Protein 3EES (pdb70)

InterPro domains:
  IPR000086 NUDIX hydrolase domain [PS51462] (20-147)
  IPR003561 Mutator MutT [TIGR00586] (27-143)
  IPR015797 NUDIX hydrolase-like domain superfamily [SSF55811] (13-143)
  IPR020084 NUDIX hydrolase, conserved site [PS00893] (55-76)
  IPR020476 NUDIX hydrolase [PR00502] (50-64)
  IPR020476 NUDIX hydrolase [PR00502] (64-79)
  IPR029119 Adenine DNA glycosylase, C-terminal [PF14815] (25-141)
  IPR047127 Mutator MutT-like [PTHR47707] (22-146)

B-fac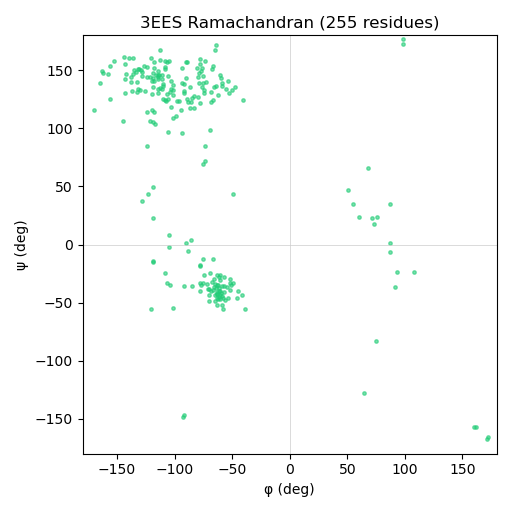tor: mean 40.23, std 4.64, range [25.96, 76.54]

Radius of gyration: 19.13 Å; Cα contacts (8 Å, |Δi|>4): 587; chains: 2; bounding box: 55×42×35 Å

CATH classification: 3.90.79.10

Solvent-accessible surface area: 13105 Å² total; per-residue (Å²): 152,26,51,2,32,1,8,0,3,0,91,108,141,42,73,0,0,2,0,26,50,30,140,157,38,107,60,47,14,42,19,24,10,0,8,18,121,7,96,64,63,27,41,0,52,97,0,0,26,52,23,0,51,92,13,0,32,0,103,11,115,34,29,111,22,84,15,0,3,18,28,48,122,65,116,42,0,18,0,12,0,2,2,52,2,98,137,60,169,51,138,22,150,52,98,73,4,81,87,35,56,54,3,93,6,97,59,5,98,161,57,92,8,7,134,13,22,108,141,15,16,114,52,0,7,174,16,12,62,40,190,143,48,79,14,45,2,29,0,6,0,0,0,63,107,125,60,69,1,2,1,0,30,91,106,76,57,20,31,12,0,9,18,125,6,97,70,61,25,36,0,47,96,0,0,34,54,24,0,76,90,15,0,35,0,133,13,124,30,31,110,18,58,20,2,8,23,32,63,128,72,106,30,3,18,0,23,0,1,3,17,0,96,166,45,161,50,131,24,169,54,124,86,4,123,80,37,52,82,4,101,11,96,44,0,86,133,41,86,7,6,117,13,14,89,139,15,9,79,58,0,1,154,13,8,71,73,169,184

Structure (mmCIF, N/CA/C/O backbone):
data_3EES
#
_entry.id   3EES
#
_cell.length_a   70.491
_cell.length_b   70.491
_cell.length_c   100.481
_cell.angle_alpha   90.000
_cell.angle_beta   90.000
_cell.angle_gamma   120.000
#
_symmetry.space_group_name_H-M   'P 32 2 1'
#
loop_
_entity.id
_entity.type
_entity.pdbx_description
1 polymer 'Probable pyrophosphohydrolase'
2 water water
#
loop_
_atom_site.group_PDB
_atom_site.id
_atom_site.type_symbol
_atom_site.label_atom_id
_atom_site.label_alt_id
_atom_site.label_comp_id
_atom_site.label_asym_id
_atom_site.label_entity_id
_atom_site.label_seq_id
_atom_site.pdbx_PDB_ins_code
_atom_site.Cartn_x
_atom_site.Cartn_y
_atom_site.Cartn_z
_atom_site.occupancy
_atom_site.B_iso_or_equiv
_atom_site.auth_seq_id
_atom_site.auth_comp_id
_atom_site.auth_asym_id
_atom_site.auth_atom_id
_atom_site.pdbx_PDB_model_num
ATOM 1 N N . HIS A 1 20 ? 23.406 -21.659 2.675 1.00 39.98 20 HIS A N 1
ATOM 2 C CA . HIS A 1 20 ? 23.382 -21.315 1.221 1.00 39.86 20 HIS A CA 1
ATOM 3 C C . HIS A 1 20 ? 23.241 -19.806 1.056 1.00 39.41 20 HIS A C 1
ATOM 4 O O . HIS A 1 20 ? 22.695 -19.137 1.934 1.00 39.85 20 HIS A O 1
ATOM 11 N N . TRP A 1 21 ? 23.735 -19.269 -0.064 1.00 38.92 21 TRP A N 1
ATOM 12 C CA . TRP A 1 21 ? 23.616 -17.844 -0.380 1.00 38.69 21 TRP A CA 1
ATOM 13 C C . TRP A 1 21 ? 22.831 -17.563 -1.665 1.00 38.34 21 TRP A C 1
ATOM 14 O O . TRP A 1 21 ? 22.941 -18.310 -2.646 1.00 38.36 21 TRP A O 1
ATOM 25 N N . ILE A 1 22 ? 22.057 -16.477 -1.652 1.00 37.18 22 ILE A N 1
ATOM 26 C CA . ILE A 1 22 ? 21.326 -16.013 -2.833 1.00 37.81 22 ILE A CA 1
ATOM 27 C C . ILE A 1 22 ? 21.745 -14.572 -3.184 1.00 37.94 22 ILE A C 1
ATOM 28 O O . ILE A 1 22 ? 21.422 -13.629 -2.461 1.00 37.96 22 ILE A O 1
ATOM 33 N N . PRO A 1 23 ? 22.539 -14.406 -4.256 1.00 38.44 23 PRO A N 1
ATOM 34 C CA . PRO A 1 23 ? 22.894 -13.082 -4.747 1.00 38.05 23 PRO A CA 1
ATOM 35 C C . PRO A 1 23 ? 21.767 -12.391 -5.512 1.00 38.33 23 PRO A C 1
ATOM 36 O O . PRO A 1 23 ? 21.142 -12.995 -6.395 1.00 37.84 23 PRO A O 1
ATOM 40 N N . VAL A 1 24 ? 21.574 -11.112 -5.196 1.00 37.49 24 VAL A N 1
ATOM 41 C CA . VAL A 1 24 ? 20.481 -10.319 -5.715 1.00 39.08 24 VAL A CA 1
ATOM 42 C C . VAL A 1 24 ? 21.036 -8.964 -6.122 1.00 38.31 24 VAL A C 1
ATOM 43 O O . VAL A 1 24 ? 21.980 -8.450 -5.499 1.00 38.97 24 VAL A O 1
ATOM 47 N N . VAL A 1 25 ? 20.452 -8.392 -7.176 1.00 37.90 25 VAL A N 1
ATOM 48 C CA . VAL A 1 25 ? 20.837 -7.054 -7.626 1.00 36.64 25 VAL A CA 1
ATOM 49 C C . VAL A 1 25 ? 19.646 -6.094 -7.552 1.00 36.94 25 VAL A C 1
ATOM 50 O O . VAL A 1 25 ? 18.472 -6.502 -7.702 1.00 37.22 25 VAL A O 1
ATOM 54 N N . ALA A 1 26 ? 19.930 -4.830 -7.270 1.00 36.63 26 ALA A N 1
ATOM 55 C CA . ALA A 1 26 ? 18.854 -3.834 -7.157 1.00 36.54 26 ALA A CA 1
ATOM 56 C C . ALA A 1 26 ? 19.376 -2.550 -7.766 1.00 36.53 26 ALA A C 1
ATOM 57 O O . ALA A 1 26 ? 20.565 -2.270 -7.677 1.00 37.25 26 ALA A O 1
ATOM 59 N N . GLY A 1 27 ? 18.507 -1.765 -8.386 1.00 36.92 27 GLY A N 1
ATOM 60 C CA . GLY A 1 27 ? 18.935 -0.530 -9.035 1.00 37.00 27 GLY A CA 1
ATOM 61 C C . GLY A 1 27 ? 18.362 0.703 -8.376 1.00 37.99 27 GLY A C 1
ATOM 62 O O . GLY A 1 27 ? 17.224 0.694 -7.885 1.00 37.73 27 GLY A O 1
ATOM 63 N N . PHE A 1 28 ? 19.182 1.747 -8.313 1.00 36.97 28 PHE A N 1
ATOM 64 C CA . PHE A 1 28 ? 18.716 3.048 -7.897 1.00 37.85 28 PHE A CA 1
ATOM 65 C C . PHE A 1 28 ? 18.475 3.847 -9.159 1.00 37.41 28 PHE A C 1
ATOM 66 O O . PHE A 1 28 ? 19.439 4.213 -9.850 1.00 38.02 28 PHE A O 1
ATOM 74 N N . LEU A 1 29 ? 17.210 4.127 -9.467 1.00 37.62 29 LEU A N 1
ATOM 75 C CA . LEU A 1 29 ? 16.896 5.058 -10.540 1.00 38.75 29 LEU A CA 1
ATOM 76 C C . LEU A 1 29 ? 16.328 6.313 -9.931 1.00 39.74 29 LEU A C 1
ATOM 77 O O . LEU A 1 29 ? 15.481 6.247 -9.042 1.00 38.98 29 LEU A O 1
ATOM 82 N N . ARG A 1 30 ? 16.777 7.457 -10.422 1.00 40.85 30 ARG A N 1
ATOM 83 C CA . ARG A 1 30 ? 16.359 8.716 -9.849 1.00 43.19 30 ARG A CA 1
ATOM 84 C C . ARG A 1 30 ? 15.611 9.564 -10.880 1.00 43.83 30 ARG A C 1
ATOM 85 O O . ARG A 1 30 ? 15.814 9.405 -12.084 1.00 44.87 30 ARG A O 1
ATOM 93 N N . LYS A 1 31 ? 14.711 10.409 -10.390 1.00 44.16 31 LYS A N 1
ATOM 94 C CA . LYS A 1 31 ? 13.939 11.354 -11.210 1.00 44.88 31 LYS A CA 1
ATOM 95 C C . LYS A 1 31 ? 13.757 12.618 -10.393 1.00 44.25 31 LYS A C 1
ATOM 96 O O . LYS A 1 31 ? 12.962 12.642 -9.456 1.00 44.35 31 LYS A O 1
ATOM 102 N N . ASP A 1 32 ? 14.491 13.673 -10.758 1.00 44.34 32 ASP A N 1
ATOM 103 C CA . ASP A 1 32 ? 14.448 14.950 -10.042 1.00 44.07 32 ASP A CA 1
ATOM 104 C C . ASP A 1 32 ? 14.635 14.817 -8.522 1.00 43.64 32 ASP A C 1
ATOM 105 O O . ASP A 1 32 ? 13.884 15.406 -7.734 1.00 43.75 32 ASP A O 1
ATOM 110 N N . GLY A 1 33 ? 15.644 14.049 -8.125 1.00 43.32 33 GLY A N 1
ATOM 111 C CA . GLY A 1 33 ? 15.946 13.821 -6.712 1.00 42.88 33 GLY A CA 1
ATOM 112 C C . GLY A 1 33 ? 15.262 12.596 -6.131 1.00 42.39 33 GLY A C 1
ATOM 113 O O . GLY A 1 33 ? 15.849 11.884 -5.297 1.00 42.47 33 GLY A O 1
ATOM 114 N N . LYS A 1 34 ? 14.028 12.347 -6.581 1.00 41.40 34 LYS A N 1
ATOM 115 C CA . LYS A 1 34 ? 13.250 11.174 -6.180 1.00 40.16 34 LYS A CA 1
ATOM 116 C C . LYS A 1 34 ? 13.885 9.871 -6.653 1.00 40.01 34 LYS A C 1
ATOM 117 O O . LYS A 1 34 ? 14.777 9.879 -7.490 1.00 40.01 34 LYS A O 1
ATOM 123 N N . ILE A 1 35 ? 13.403 8.757 -6.116 1.00 39.38 35 ILE A N 1
ATOM 124 C CA . ILE A 1 35 ? 13.924 7.434 -6.444 1.00 39.08 35 ILE A CA 1
ATOM 125 C C . ILE A 1 35 ? 12.756 6.473 -6.728 1.00 38.70 35 ILE A C 1
ATOM 126 O O . ILE A 1 35 ? 11.677 6.618 -6.169 1.00 38.43 35 ILE A O 1
ATOM 131 N N . LEU A 1 36 ? 12.983 5.508 -7.607 1.00 38.86 36 LEU A N 1
ATOM 132 C CA . LEU A 1 36 ? 11.941 4.564 -8.002 1.00 38.85 36 LEU A CA 1
ATOM 133 C C . LEU A 1 36 ? 11.822 3.388 -7.039 1.00 38.20 36 LEU A C 1
ATOM 134 O O . LEU A 1 36 ? 12.811 2.690 -6.751 1.00 37.71 36 LEU A O 1
ATOM 139 N N . VAL A 1 37 ? 10.605 3.172 -6.548 1.00 38.12 37 VAL A N 1
ATOM 140 C CA . VAL A 1 37 ? 10.273 1.954 -5.813 1.00 37.59 37 VAL A CA 1
ATOM 141 C C . VAL A 1 37 ? 9.078 1.244 -6.463 1.00 37.33 37 VAL A C 1
ATOM 142 O O . VAL A 1 37 ? 8.238 1.871 -7.107 1.00 36.94 37 VAL A O 1
ATOM 146 N N . GLY A 1 38 ? 9.021 -0.069 -6.285 1.00 36.35 38 GLY A N 1
ATOM 147 C CA . GLY A 1 38 ? 7.909 -0.864 -6.784 1.00 36.49 38 GLY A CA 1
ATOM 148 C C . GLY A 1 38 ? 7.278 -1.577 -5.611 1.00 36.58 38 GLY A C 1
ATOM 149 O O . GLY A 1 38 ? 7.976 -1.981 -4.684 1.00 36.79 38 GLY A O 1
ATOM 150 N N . GLN A 1 39 ? 5.957 -1.713 -5.656 1.00 36.82 39 GLN A N 1
ATOM 151 C CA . GLN A 1 39 ? 5.210 -2.420 -4.636 1.00 37.06 39 GLN A CA 1
ATOM 152 C C . GLN A 1 39 ? 5.001 -3.838 -5.122 1.00 37.60 39 GLN A C 1
ATOM 153 O O . GLN A 1 39 ? 4.453 -4.048 -6.192 1.00 37.82 39 GLN A O 1
ATOM 159 N N . ARG A 1 40 ? 5.439 -4.803 -4.333 1.00 37.67 40 ARG A N 1
ATOM 160 C CA . ARG A 1 40 ? 5.290 -6.206 -4.702 1.00 38.95 40 ARG A CA 1
ATOM 161 C C . ARG A 1 40 ? 3.819 -6.593 -4.906 1.00 39.22 40 ARG A C 1
ATOM 162 O O . ARG A 1 40 ? 2.960 -6.173 -4.122 1.00 39.00 40 ARG A O 1
ATOM 170 N N . PRO A 1 41 ? 3.526 -7.366 -5.977 1.00 39.79 41 PRO A N 1
ATOM 171 C CA . PRO A 1 41 ? 2.153 -7.737 -6.361 1.00 40.39 41 PRO A CA 1
ATOM 172 C C . PRO A 1 41 ? 1.409 -8.604 -5.342 1.00 40.92 41 PRO A C 1
ATOM 173 O O . PRO A 1 41 ? 2.001 -9.058 -4.363 1.00 41.10 41 PRO A O 1
ATOM 177 N N . GLU A 1 42 ? 0.115 -8.818 -5.585 1.00 41.16 42 GLU A N 1
ATOM 178 C CA . GLU A 1 42 ? -0.722 -9.686 -4.754 1.00 41.76 42 GLU A CA 1
ATOM 179 C C . GLU A 1 42 ? -0.184 -11.113 -4.749 1.00 41.52 42 GLU A C 1
ATOM 180 O O . GLU A 1 42 ? 0.366 -11.580 -5.754 1.00 41.66 42 GLU A O 1
ATOM 186 N N . ASN A 1 43 ? -0.337 -11.787 -3.609 1.00 41.22 43 ASN A N 1
ATOM 187 C CA . ASN A 1 43 ? 0.141 -13.163 -3.406 1.00 41.12 43 ASN A CA 1
ATOM 188 C C . ASN A 1 43 ? 1.660 -13.326 -3.573 1.00 40.73 43 ASN A C 1
ATOM 189 O O . ASN A 1 43 ? 2.168 -14.416 -3.852 1.00 40.99 43 ASN A O 1
ATOM 194 N N . ASN A 1 44 ? 2.372 -12.222 -3.385 1.00 40.31 44 ASN A N 1
ATOM 195 C CA . ASN A 1 44 ? 3.826 -12.201 -3.416 1.00 39.61 44 ASN A CA 1
ATOM 196 C C . ASN A 1 44 ? 4.341 -12.467 -2.010 1.00 39.28 44 ASN A C 1
ATOM 197 O O . ASN A 1 44 ? 3.617 -12.250 -1.036 1.00 39.15 44 ASN A O 1
ATOM 202 N N . SER A 1 45 ? 5.577 -12.951 -1.905 1.00 38.74 45 SER A N 1
ATOM 203 C CA . SER A 1 45 ? 6.220 -13.196 -0.608 1.00 38.55 45 SER A CA 1
ATOM 204 C C . SER A 1 45 ? 6.155 -11.964 0.294 1.00 37.85 45 SER A C 1
ATOM 205 O O . SER A 1 45 ? 5.951 -12.084 1.491 1.00 37.43 45 SER A O 1
ATOM 208 N N . LEU A 1 46 ? 6.333 -10.782 -0.292 1.00 37.55 46 LEU A N 1
ATOM 209 C CA . LEU A 1 46 ? 6.225 -9.534 0.458 1.00 37.24 46 LEU A CA 1
ATOM 210 C C . LEU A 1 46 ? 5.170 -8.643 -0.172 1.00 37.04 46 LEU A C 1
ATOM 211 O O . LEU A 1 46 ? 5.375 -7.440 -0.325 1.00 36.83 46 LEU A O 1
ATOM 216 N N . ALA A 1 47 ? 4.046 -9.259 -0.532 1.00 36.76 47 ALA A N 1
ATOM 217 C CA . ALA A 1 47 ? 2.899 -8.568 -1.111 1.00 36.62 47 ALA A CA 1
ATOM 218 C C . ALA A 1 47 ? 2.638 -7.231 -0.417 1.00 36.59 47 ALA A C 1
ATOM 219 O O . ALA A 1 47 ? 2.480 -7.178 0.809 1.00 36.09 47 ALA A O 1
ATOM 221 N N . GLY A 1 48 ? 2.617 -6.156 -1.208 1.00 36.49 48 GLY A N 1
ATOM 222 C CA . GLY A 1 48 ? 2.293 -4.821 -0.703 1.00 36.66 48 GLY A CA 1
ATOM 223 C C . GLY A 1 48 ? 3.454 -4.014 -0.134 1.00 36.86 48 GLY A C 1
ATOM 224 O O . GLY A 1 48 ? 3.289 -2.847 0.208 1.00 37.15 48 GLY A O 1
ATOM 225 N N . GLN A 1 49 ? 4.629 -4.624 -0.017 1.00 37.13 49 GLN A N 1
ATOM 226 C CA . GLN A 1 49 ? 5.792 -3.903 0.508 1.00 36.91 49 GLN A CA 1
ATOM 227 C C . GLN A 1 49 ? 6.615 -3.309 -0.619 1.00 36.36 49 GLN A C 1
ATOM 228 O O . GLN A 1 49 ? 6.604 -3.833 -1.736 1.00 35.86 49 GLN A O 1
ATOM 234 N N . TRP A 1 50 ? 7.302 -2.201 -0.320 1.00 36.46 50 TRP A N 1
ATOM 235 C CA . TRP A 1 50 ? 8.003 -1.373 -1.327 1.00 36.45 50 TRP A CA 1
ATOM 236 C C . TRP A 1 50 ? 9.501 -1.614 -1.365 1.00 37.58 50 TRP A C 1
ATOM 237 O O . TRP A 1 50 ? 10.165 -1.608 -0.327 1.00 37.99 50 TRP A O 1
ATOM 248 N N . GLU A 1 51 ? 10.030 -1.790 -2.581 1.00 37.59 51 GLU A N 1
ATOM 249 C CA . GLU A 1 51 ? 11.410 -2.218 -2.802 1.00 39.21 51 GLU A CA 1
ATOM 250 C C . GLU A 1 51 ? 11.983 -1.521 -4.030 1.00 38.80 51 GLU A C 1
ATOM 251 O O . GLU A 1 51 ? 11.228 -0.982 -4.847 1.00 38.24 51 GLU A O 1
ATOM 257 N N . PHE A 1 52 ? 13.314 -1.510 -4.146 1.00 39.18 52 PHE A N 1
ATOM 258 C CA . PHE A 1 52 ? 13.975 -1.105 -5.391 1.00 39.44 52 PHE A CA 1
ATOM 259 C C . PHE A 1 52 ? 13.844 -2.241 -6.391 1.00 39.28 52 PHE A C 1
ATOM 260 O O . PHE A 1 52 ? 13.868 -3.422 -5.999 1.00 39.17 52 PHE A O 1
ATOM 268 N N . PRO A 1 53 ? 13.693 -1.907 -7.688 1.00 38.77 53 PRO A N 1
ATOM 269 C CA . PRO A 1 53 ? 13.587 -2.989 -8.653 1.00 38.31 53 PRO A CA 1
ATOM 270 C C . PRO A 1 53 ? 14.886 -3.775 -8.789 1.00 38.39 53 PRO A C 1
ATOM 271 O O . PRO A 1 53 ? 15.997 -3.227 -8.615 1.00 38.88 53 PRO A O 1
ATOM 275 N N . GLY A 1 54 ? 14.744 -5.039 -9.135 1.00 38.07 54 GLY A N 1
ATOM 276 C CA . GLY A 1 54 ? 15.906 -5.881 -9.362 1.00 38.95 54 GLY A CA 1
ATOM 277 C C . GLY A 1 54 ? 15.485 -7.310 -9.248 1.00 39.51 54 GLY A C 1
ATOM 278 O O . GLY A 1 54 ? 14.310 -7.634 -9.450 1.00 39.98 54 GLY A O 1
ATOM 279 N N . GLY A 1 55 ? 16.439 -8.182 -8.951 1.00 39.18 55 GLY A N 1
ATOM 280 C CA . GLY A 1 55 ? 16.129 -9.611 -8.849 1.00 39.86 55 GLY A CA 1
ATOM 281 C C . GLY A 1 55 ? 17.385 -10.439 -8.689 1.00 40.27 55 GLY A C 1
ATOM 282 O O . GLY A 1 55 ? 18.433 -9.904 -8.372 1.00 40.02 55 GLY A O 1
ATOM 283 N N . LYS A 1 56 ? 17.257 -11.749 -8.877 1.00 40.43 56 LYS A N 1
ATOM 284 C CA . LYS A 1 56 ? 18.354 -12.696 -8.645 1.00 41.41 56 LYS A CA 1
ATOM 285 C C . LYS A 1 56 ? 19.337 -12.702 -9.791 1.00 41.02 56 LYS A C 1
ATOM 286 O O . LYS A 1 56 ? 18.959 -12.472 -10.953 1.00 41.79 56 LYS A O 1
ATOM 292 N N . ILE A 1 57 ? 20.612 -12.935 -9.469 1.00 40.76 57 ILE A N 1
ATOM 293 C CA . ILE A 1 57 ? 21.622 -13.218 -10.481 1.00 39.55 57 ILE A CA 1
ATOM 294 C C . ILE A 1 57 ? 21.511 -14.684 -10.910 1.00 40.13 57 ILE A C 1
ATOM 295 O O . ILE A 1 57 ? 21.534 -15.589 -10.067 1.00 39.34 57 ILE A O 1
ATOM 300 N N . GLU A 1 58 ? 21.400 -14.921 -12.215 1.00 40.15 58 GLU A N 1
ATOM 301 C CA . GLU A 1 58 ? 21.281 -16.291 -12.728 1.00 42.02 58 GLU A CA 1
ATOM 302 C C . GLU A 1 58 ? 22.677 -16.833 -13.010 1.00 41.91 58 GLU A C 1
ATOM 303 O O . GLU A 1 58 ? 23.629 -16.051 -13.172 1.00 41.86 58 GLU A O 1
ATOM 309 N N . ASN A 1 59 ? 22.820 -18.158 -13.030 1.00 42.28 59 ASN A N 1
ATOM 310 C CA . ASN A 1 59 ? 24.113 -18.773 -13.316 1.00 42.53 59 ASN A CA 1
ATOM 311 C C . ASN A 1 59 ? 24.717 -18.175 -14.576 1.00 41.72 59 ASN A C 1
ATOM 312 O O . ASN A 1 59 ? 24.033 -18.030 -15.587 1.00 41.96 59 ASN A O 1
ATOM 317 N N . GLY A 1 60 ? 25.991 -17.816 -14.514 1.00 41.19 60 GLY A N 1
ATOM 318 C CA . GLY A 1 60 ? 26.691 -17.313 -15.699 1.00 41.05 60 GLY A CA 1
ATOM 319 C C . GLY A 1 60 ? 26.686 -15.800 -15.856 1.00 40.12 60 GLY A C 1
ATOM 320 O O . GLY A 1 60 ? 27.562 -15.248 -16.523 1.00 40.65 60 GLY A O 1
ATOM 321 N N . GLU A 1 61 ? 25.712 -15.125 -15.246 1.00 39.05 61 GLU A N 1
ATOM 322 C CA . GLU A 1 61 ? 25.552 -13.689 -15.412 1.00 38.52 61 GLU A CA 1
ATOM 323 C C . GLU A 1 61 ? 26.508 -12.878 -14.542 1.00 38.07 61 GLU A C 1
ATOM 324 O O . GLU A 1 61 ? 26.773 -13.235 -13.393 1.00 37.70 61 GLU A O 1
ATOM 330 N N . THR A 1 62 ? 26.967 -11.755 -15.087 1.00 37.83 62 THR A N 1
ATOM 331 C CA . THR A 1 62 ? 27.598 -10.713 -14.275 1.00 37.03 62 THR A CA 1
ATOM 332 C C . THR A 1 62 ? 26.493 -10.007 -13.492 1.00 36.98 62 THR A C 1
ATOM 333 O O . THR A 1 62 ? 25.314 -10.094 -13.881 1.00 36.85 62 THR A O 1
ATOM 337 N N . PRO A 1 63 ? 26.835 -9.338 -12.363 1.00 36.09 63 PRO A N 1
ATOM 338 C CA . PRO A 1 63 ? 25.741 -8.633 -11.682 1.00 36.44 63 PRO A CA 1
ATOM 339 C C . PRO A 1 63 ? 25.049 -7.585 -12.572 1.00 36.46 63 PRO A C 1
ATOM 340 O O . PRO A 1 63 ? 23.837 -7.414 -12.483 1.00 35.56 63 PRO A O 1
ATOM 344 N N . GLU A 1 64 ? 25.815 -6.916 -13.425 1.00 37.65 64 GLU A N 1
ATOM 345 C CA . GLU A 1 64 ? 25.272 -5.890 -14.345 1.00 37.69 64 GLU A CA 1
ATOM 346 C C . GLU A 1 64 ? 24.327 -6.477 -15.408 1.00 37.96 64 GLU A C 1
ATOM 347 O O . GLU A 1 64 ? 23.296 -5.873 -15.760 1.00 37.53 64 GLU A O 1
ATOM 353 N N . GLU A 1 65 ? 24.680 -7.654 -15.917 1.00 37.65 65 GLU A N 1
ATOM 354 C CA . GLU A 1 65 ? 23.827 -8.390 -16.847 1.00 37.73 65 GLU A CA 1
ATOM 355 C C . GLU A 1 65 ? 22.517 -8.784 -16.179 1.00 37.36 65 GLU A C 1
ATOM 356 O O . GLU A 1 65 ? 21.453 -8.656 -16.785 1.00 36.66 65 GLU A O 1
ATOM 362 N N . ALA A 1 66 ? 22.589 -9.243 -14.927 1.00 36.50 66 ALA A N 1
ATOM 363 C CA . ALA A 1 66 ? 21.380 -9.658 -14.213 1.00 36.25 66 ALA A CA 1
ATOM 364 C C . ALA A 1 66 ? 20.459 -8.468 -13.987 1.00 36.73 66 ALA A C 1
ATOM 365 O O . ALA A 1 66 ? 19.237 -8.565 -14.143 1.00 36.83 66 ALA A O 1
ATOM 367 N N . LEU A 1 67 ? 21.048 -7.348 -13.590 1.00 36.28 67 LEU A N 1
ATOM 368 C CA . LEU A 1 67 ? 20.254 -6.157 -13.295 1.00 36.86 67 LEU A CA 1
ATOM 369 C C . LEU A 1 67 ? 19.608 -5.564 -14.550 1.00 36.97 67 LEU A C 1
ATOM 370 O O . LEU A 1 67 ? 18.436 -5.122 -14.515 1.00 36.99 67 LEU A O 1
ATOM 375 N N . ALA A 1 68 ? 20.347 -5.542 -15.656 1.00 36.38 68 ALA A N 1
ATOM 376 C CA . ALA A 1 68 ? 19.784 -5.028 -16.906 1.00 36.70 68 ALA A CA 1
ATOM 377 C C . ALA A 1 68 ? 18.585 -5.885 -17.318 1.00 36.46 68 ALA A C 1
ATOM 378 O O . ALA A 1 68 ? 17.533 -5.363 -17.713 1.00 35.34 68 ALA A O 1
ATOM 380 N N . ARG A 1 69 ? 18.756 -7.202 -17.227 1.00 36.45 69 ARG A N 1
ATOM 381 C CA . ARG A 1 69 ? 17.672 -8.131 -17.536 1.00 36.82 69 ARG A CA 1
ATOM 382 C C . ARG A 1 69 ? 16.456 -7.853 -16.633 1.00 37.86 69 ARG A C 1
ATOM 383 O O . ARG A 1 69 ? 15.348 -7.630 -17.126 1.00 38.02 69 ARG A O 1
ATOM 391 N N . GLU A 1 70 ? 16.666 -7.869 -15.321 1.00 37.74 70 GLU A N 1
ATOM 392 C CA . GLU A 1 70 ? 15.572 -7.639 -14.376 1.00 38.71 70 GLU A CA 1
ATOM 393 C C . GLU A 1 70 ? 14.848 -6.319 -14.558 1.00 38.54 70 GLU A C 1
ATOM 394 O O . GLU A 1 70 ? 13.632 -6.277 -14.456 1.00 39.29 70 GLU A O 1
ATOM 400 N N . LEU A 1 71 ? 15.586 -5.242 -14.833 1.00 38.19 71 LEU A N 1
ATOM 401 C CA . LEU A 1 71 ? 14.961 -3.957 -15.114 1.00 38.95 71 LEU A CA 1
ATOM 402 C C . LEU A 1 71 ? 14.111 -3.980 -16.377 1.00 39.12 71 LEU A C 1
ATOM 403 O O . LEU A 1 71 ? 13.045 -3.366 -16.403 1.00 39.68 71 LEU A O 1
ATOM 408 N N . ASN A 1 72 ? 14.556 -4.705 -17.411 1.00 38.83 72 ASN A N 1
ATOM 409 C CA . ASN A 1 72 ? 13.704 -4.919 -18.583 1.00 39.17 72 ASN A CA 1
ATOM 410 C C . ASN A 1 72 ? 12.450 -5.744 -18.261 1.00 38.97 72 ASN A C 1
ATOM 411 O O . ASN A 1 72 ? 11.339 -5.348 -18.616 1.00 38.43 72 ASN A O 1
ATOM 416 N N . GLU A 1 73 ? 12.644 -6.874 -17.575 1.00 39.16 73 GLU A N 1
ATOM 417 C CA . GLU A 1 73 ? 11.558 -7.792 -17.215 1.00 39.07 73 GLU A CA 1
ATOM 418 C C . GLU A 1 73 ? 10.540 -7.129 -16.289 1.00 38.86 73 GLU A C 1
ATOM 419 O O . GLU A 1 73 ? 9.321 -7.277 -16.475 1.00 38.36 73 GLU A O 1
ATOM 425 N N . GLU A 1 74 ? 11.034 -6.349 -15.333 1.00 37.82 74 GLU A N 1
ATOM 426 C CA . GLU A 1 74 ? 10.162 -5.724 -14.344 1.00 38.13 74 GLU A CA 1
ATOM 427 C C . GLU A 1 74 ? 9.533 -4.411 -14.791 1.00 37.54 74 GLU A C 1
ATOM 428 O O . GLU A 1 74 ? 8.392 -4.137 -14.445 1.00 37.25 74 GLU A O 1
ATOM 434 N N . LEU A 1 75 ? 10.278 -3.616 -15.555 1.00 37.89 75 LEU A N 1
ATOM 435 C 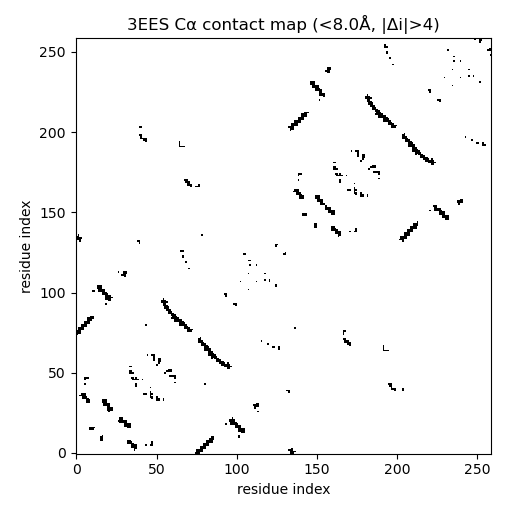CA . LEU A 1 75 ? 9.922 -2.224 -15.824 1.00 37.60 75 LEU A CA 1
ATOM 436 C C . LEU A 1 75 ? 9.683 -1.915 -17.298 1.00 38.29 75 LEU A C 1
ATOM 437 O O . LEU A 1 75 ? 9.155 -0.850 -17.617 1.00 38.24 75 LEU A O 1
ATOM 442 N N . GLY A 1 76 ? 10.095 -2.819 -18.192 1.00 38.73 76 GLY A N 1
ATOM 443 C CA . GLY A 1 76 ? 9.982 -2.585 -19.638 1.00 39.27 76 GLY A CA 1
ATOM 444 C C . GLY A 1 76 ? 10.970 -1.574 -20.195 1.00 39.47 76 GLY A C 1
ATOM 445 O O . GLY A 1 76 ? 10.786 -1.063 -21.300 1.00 39.53 76 GLY A O 1
ATOM 446 N N . ILE A 1 77 ? 12.027 -1.289 -19.445 1.00 39.29 77 ILE A N 1
ATOM 447 C CA . ILE A 1 77 ? 13.050 -0.340 -19.879 1.00 39.05 77 ILE A CA 1
ATOM 448 C C . ILE A 1 77 ? 14.352 -1.054 -20.248 1.00 39.54 77 ILE A C 1
ATOM 449 O O . ILE A 1 77 ? 14.634 -2.135 -19.732 1.00 39.32 77 ILE A O 1
ATOM 454 N N . GLU A 1 78 ? 15.135 -0.455 -21.148 1.00 40.17 78 GLU A N 1
ATOM 455 C CA . GLU A 1 78 ? 16.513 -0.882 -21.346 1.00 40.92 78 GLU A CA 1
ATOM 456 C C . GLU A 1 78 ? 17.456 0.084 -20.644 1.00 40.48 78 GLU A C 1
ATOM 457 O O . GLU A 1 78 ? 17.621 1.223 -21.067 1.00 40.04 78 GLU A O 1
ATOM 463 N N . ALA A 1 79 ? 18.044 -0.397 -19.557 1.00 40.12 79 ALA A N 1
ATOM 464 C CA . ALA A 1 79 ? 18.884 0.409 -18.674 1.00 39.82 79 ALA A CA 1
ATOM 465 C C . ALA A 1 79 ? 20.356 0.080 -18.857 1.00 39.98 79 ALA A C 1
ATOM 466 O O . ALA A 1 79 ? 20.716 -1.083 -19.078 1.00 40.33 79 ALA A O 1
ATOM 468 N N . GLU A 1 80 ? 21.202 1.098 -18.730 1.00 40.23 80 GLU A N 1
ATOM 469 C CA . GLU A 1 80 ? 22.640 0.912 -18.587 1.00 40.57 80 GLU A CA 1
ATOM 470 C C . GLU A 1 80 ? 22.943 0.850 -17.092 1.00 39.85 80 GLU A C 1
ATOM 471 O O . GLU A 1 80 ? 22.471 1.685 -16.322 1.00 40.35 80 GLU A O 1
ATOM 477 N N . VAL A 1 81 ? 23.715 -0.143 -16.670 1.00 38.97 81 VAL A N 1
ATOM 478 C CA . VAL A 1 81 ? 23.988 -0.314 -15.249 1.00 38.61 81 VAL A CA 1
ATOM 479 C C . VAL A 1 81 ? 25.228 0.511 -14.918 1.00 39.66 81 VAL A C 1
ATOM 480 O O . VAL A 1 81 ? 26.282 0.346 -15.547 1.00 38.87 81 VAL A O 1
ATOM 484 N N . GLY A 1 82 ? 25.101 1.399 -13.934 1.00 39.35 82 GLY A N 1
ATOM 485 C CA . GLY A 1 82 ? 26.194 2.278 -13.538 1.00 39.45 82 GLY A CA 1
ATOM 486 C C . GLY A 1 82 ? 27.028 1.674 -12.427 1.00 40.47 82 GLY A C 1
ATOM 487 O O . GLY A 1 82 ? 27.208 0.454 -12.355 1.00 39.80 82 GLY A O 1
ATOM 488 N N . GLU A 1 83 ? 27.531 2.547 -11.564 1.00 40.29 83 GLU A N 1
ATOM 489 C CA . GLU A 1 83 ? 28.472 2.185 -10.515 1.00 41.17 83 GLU A CA 1
ATOM 490 C C . GLU A 1 83 ? 27.849 1.396 -9.356 1.00 40.11 83 GLU A C 1
ATOM 491 O O . GLU A 1 83 ? 26.723 1.656 -8.927 1.00 39.77 83 GLU A O 1
ATOM 497 N N . LEU A 1 84 ? 28.606 0.410 -8.884 1.00 38.84 84 LEU A N 1
ATOM 498 C CA . LEU A 1 84 ? 28.279 -0.324 -7.689 1.00 37.81 84 LEU A CA 1
ATOM 499 C C . LEU A 1 84 ? 28.379 0.605 -6.494 1.00 37.80 84 LEU A C 1
ATOM 500 O O . LEU A 1 84 ? 29.430 1.199 -6.251 1.00 36.99 84 LEU A O 1
ATOM 505 N N . LYS A 1 85 ? 27.294 0.706 -5.730 1.00 37.33 85 LYS A N 1
ATOM 506 C CA . LYS A 1 85 ? 27.235 1.659 -4.628 1.00 37.76 85 LYS A CA 1
ATOM 507 C C . LYS A 1 85 ? 27.327 1.002 -3.264 1.00 37.77 85 LYS A C 1
ATOM 508 O O . LYS A 1 85 ? 27.862 1.601 -2.323 1.00 38.07 85 LYS A O 1
ATOM 514 N N . LEU A 1 86 ? 26.787 -0.211 -3.143 1.00 36.97 86 LEU A N 1
ATOM 515 C CA . LEU A 1 86 ? 26.640 -0.845 -1.831 1.00 37.40 86 LEU A CA 1
ATOM 516 C C . LEU A 1 86 ? 26.409 -2.343 -1.957 1.00 36.81 86 LEU A C 1
ATOM 517 O O . LEU A 1 86 ? 25.768 -2.797 -2.909 1.00 36.63 86 LEU A O 1
ATOM 522 N N . ALA A 1 87 ? 26.881 -3.091 -0.962 1.00 36.26 87 ALA A N 1
ATOM 523 C CA . ALA A 1 87 ? 26.565 -4.520 -0.834 1.00 36.50 87 ALA A CA 1
ATOM 524 C C . ALA A 1 87 ? 26.146 -4.790 0.603 1.00 36.72 87 ALA A C 1
ATOM 525 O O . ALA A 1 87 ? 26.835 -4.393 1.537 1.00 36.53 87 ALA A O 1
ATOM 527 N N . CYS A 1 88 ? 25.031 -5.489 0.777 1.00 37.45 88 CYS A N 1
ATOM 528 C CA . CYS A 1 88 ? 24.547 -5.836 2.104 1.00 38.47 88 CYS A CA 1
ATOM 529 C C . CYS A 1 88 ? 24.213 -7.313 2.176 1.00 38.47 88 CYS A C 1
ATOM 530 O O . CYS A 1 88 ? 23.833 -7.919 1.188 1.00 38.70 88 CYS A O 1
ATOM 533 N N . THR A 1 89 ? 24.333 -7.888 3.360 1.00 39.33 89 THR A N 1
ATOM 534 C CA . THR A 1 89 ? 23.855 -9.237 3.570 1.00 40.51 89 THR A CA 1
ATOM 535 C C . THR A 1 89 ? 22.682 -9.203 4.557 1.00 41.55 89 THR A C 1
ATOM 536 O O . THR A 1 89 ? 22.592 -8.312 5.403 1.00 41.61 89 THR A O 1
ATOM 540 N N . HIS A 1 90 ? 21.757 -10.139 4.410 1.00 42.96 90 HIS A N 1
ATOM 541 C CA . HIS A 1 90 ? 20.869 -10.478 5.522 1.00 43.94 90 HIS A CA 1
ATOM 542 C C . HIS A 1 90 ? 20.658 -11.966 5.595 1.00 42.94 90 HIS A C 1
ATOM 543 O O . HIS A 1 90 ? 20.937 -12.681 4.641 1.00 42.85 90 HIS A O 1
ATOM 550 N N . SER A 1 91 ? 20.222 -12.437 6.749 1.00 42.08 91 SER A N 1
ATOM 551 C CA . SER A 1 91 ? 20.068 -13.859 6.989 1.00 41.66 91 SER A CA 1
ATOM 552 C C . SER A 1 91 ? 18.617 -14.162 7.259 1.00 40.96 91 SER A C 1
ATOM 553 O O . SER A 1 91 ? 17.933 -13.390 7.933 1.00 40.49 91 SER A O 1
ATOM 556 N N . TYR A 1 92 ? 18.161 -15.289 6.718 1.00 40.19 92 TYR A N 1
ATOM 557 C CA . TYR A 1 92 ? 16.865 -15.863 7.052 1.00 40.03 92 TYR A CA 1
ATOM 558 C C . TYR A 1 92 ? 17.137 -17.276 7.514 1.00 38.92 92 TYR A C 1
ATOM 559 O O . TYR A 1 92 ? 17.066 -18.213 6.723 1.00 38.84 92 TYR A O 1
ATOM 568 N N . GLY A 1 93 ? 17.470 -17.433 8.789 1.00 38.30 93 GLY A N 1
ATOM 569 C CA . GLY A 1 93 ? 17.952 -18.710 9.274 1.00 37.59 93 GLY A CA 1
ATOM 570 C C . GLY A 1 93 ? 19.282 -19.066 8.621 1.00 37.45 93 GLY A C 1
ATOM 571 O O . GLY A 1 93 ? 20.220 -18.264 8.636 1.00 37.34 93 GLY A O 1
ATOM 572 N N . ASP A 1 94 ? 19.359 -20.266 8.041 1.00 36.98 94 ASP A N 1
ATOM 573 C CA . ASP A 1 94 ? 20.601 -20.769 7.458 1.00 36.64 94 ASP A CA 1
ATOM 574 C C . ASP A 1 94 ? 20.817 -20.317 6.009 1.00 37.32 94 ASP A C 1
ATOM 575 O O . ASP A 1 94 ? 21.796 -20.711 5.373 1.00 37.64 94 ASP A O 1
ATOM 580 N N . VAL A 1 95 ? 19.916 -19.473 5.506 1.00 37.10 95 VAL A N 1
ATOM 581 C CA . VAL A 1 95 ? 20.051 -18.928 4.163 1.00 37.85 95 VAL A CA 1
ATOM 582 C C . VAL A 1 95 ? 20.467 -17.464 4.236 1.00 37.91 95 VAL A C 1
ATOM 583 O O . VAL A 1 95 ? 19.866 -16.674 4.963 1.00 38.18 95 VAL A O 1
ATOM 587 N N . GLY A 1 96 ? 21.515 -17.136 3.486 1.00 37.98 96 GLY A N 1
ATOM 588 C CA . GLY A 1 96 ? 22.022 -15.783 3.349 1.00 38.40 96 GLY A CA 1
ATOM 589 C C . GLY A 1 96 ? 21.642 -15.128 2.027 1.00 38.34 96 GLY A C 1
ATOM 590 O O . GLY A 1 96 ? 21.634 -15.764 0.972 1.00 38.27 96 GLY A O 1
ATOM 591 N N . ILE A 1 97 ? 21.314 -13.848 2.084 1.00 38.05 97 ILE A N 1
ATOM 592 C CA . ILE A 1 97 ? 21.035 -13.069 0.868 1.00 38.65 97 ILE A CA 1
ATOM 593 C C . ILE A 1 97 ? 22.127 -12.025 0.774 1.00 38.23 97 ILE A C 1
ATOM 594 O O . ILE A 1 97 ? 22.454 -11.408 1.781 1.00 38.27 97 ILE A O 1
ATOM 599 N N . LEU A 1 98 ? 22.708 -11.870 -0.414 1.00 37.29 98 LEU A N 1
ATOM 600 C CA . LEU A 1 98 ? 23.684 -10.833 -0.678 1.00 38.47 98 LEU A CA 1
ATOM 601 C C . LEU A 1 98 ? 23.111 -9.928 -1.754 1.00 39.16 98 LEU A C 1
ATOM 602 O O . LEU A 1 98 ? 22.906 -10.374 -2.893 1.00 38.91 98 LEU A O 1
ATOM 607 N N . ILE A 1 99 ? 22.835 -8.675 -1.384 1.00 39.54 99 ILE A N 1
ATOM 608 C CA . ILE A 1 99 ? 22.311 -7.684 -2.325 1.00 40.04 99 ILE A CA 1
ATOM 609 C C . ILE A 1 99 ? 23.352 -6.670 -2.773 1.00 38.55 99 ILE A C 1
ATOM 610 O O . ILE A 1 99 ? 24.053 -6.061 -1.959 1.00 38.71 99 ILE A O 1
ATOM 615 N N . LEU A 1 100 ? 23.422 -6.484 -4.087 1.00 38.41 100 LEU A N 1
ATOM 616 C CA . LEU A 1 100 ? 24.300 -5.492 -4.705 1.00 38.31 100 LEU A CA 1
ATOM 617 C C . LEU A 1 100 ? 23.440 -4.387 -5.267 1.00 38.22 100 LEU A C 1
ATOM 618 O O . LEU A 1 100 ? 22.497 -4.652 -6.021 1.00 38.41 100 LEU A O 1
ATOM 623 N N . PHE A 1 101 ? 23.726 -3.154 -4.867 1.00 37.58 101 PHE A N 1
ATOM 624 C CA . PHE A 1 101 ? 22.918 -2.006 -5.301 1.00 37.82 101 PHE A CA 1
ATOM 625 C C . PHE A 1 101 ? 23.729 -1.213 -6.310 1.00 37.15 101 PHE A C 1
ATOM 626 O O . PHE A 1 101 ? 24.831 -0.786 -5.997 1.00 36.97 101 PHE A O 1
ATOM 634 N N . TYR A 1 102 ? 23.182 -1.007 -7.514 1.00 36.87 102 TYR A N 1
ATOM 635 C CA . TYR A 1 102 ? 23.848 -0.224 -8.537 1.00 36.29 102 TYR A CA 1
ATOM 636 C C . TYR A 1 102 ? 23.101 1.065 -8.844 1.00 36.64 102 TYR A C 1
ATOM 637 O O . TYR A 1 102 ? 21.888 1.074 -8.853 1.00 35.74 102 TYR A O 1
ATOM 646 N N . GLU A 1 103 ? 23.853 2.123 -9.156 1.00 37.28 103 GLU A N 1
ATOM 647 C CA . GLU A 1 103 ? 23.302 3.369 -9.668 1.00 37.31 103 GLU A CA 1
ATOM 648 C C . GLU A 1 103 ? 22.905 3.163 -11.117 1.00 37.97 103 GLU A C 1
ATOM 649 O O . GLU A 1 103 ? 23.678 2.610 -11.898 1.00 37.45 103 GLU A O 1
ATOM 655 N N . ILE A 1 104 ? 21.678 3.560 -11.450 1.00 37.00 104 ILE A N 1
ATOM 656 C CA . ILE A 1 104 ? 21.181 3.497 -12.819 1.00 38.26 104 ILE A CA 1
ATOM 657 C C . ILE A 1 104 ? 20.907 4.919 -13.239 1.00 38.28 104 ILE A C 1
ATOM 658 O O . ILE A 1 104 ? 19.902 5.517 -12.840 1.00 39.68 104 ILE A O 1
ATOM 663 N N . LEU A 1 105 ? 21.807 5.454 -14.044 1.00 37.91 105 LEU A N 1
ATOM 664 C CA . LEU A 1 105 ? 21.707 6.822 -14.525 1.00 37.35 105 LEU A CA 1
ATOM 665 C C . LEU A 1 105 ? 20.975 6.945 -15.859 1.00 37.06 105 LEU A C 1
ATOM 666 O O . LEU A 1 105 ? 20.309 7.948 -16.096 1.00 36.38 105 LEU A O 1
ATOM 671 N N . TYR A 1 106 ? 21.158 5.963 -16.741 1.00 36.48 106 TYR A N 1
ATOM 672 C CA . TYR A 1 106 ? 20.659 6.066 -18.119 1.00 36.93 106 TYR A CA 1
ATOM 673 C C . TYR A 1 106 ? 19.769 4.879 -18.497 1.00 36.95 106 TYR A C 1
ATOM 674 O O . TYR A 1 106 ? 20.116 3.724 -18.253 1.00 36.31 106 TYR A O 1
ATOM 683 N N . TRP A 1 107 ? 18.616 5.180 -19.081 1.00 37.12 107 TRP A N 1
ATOM 684 C CA . TRP A 1 107 ? 17.729 4.162 -19.631 1.00 37.04 107 TRP A CA 1
ATOM 685 C C . TRP A 1 107 ? 16.886 4.741 -20.762 1.00 37.64 107 TRP A C 1
ATOM 686 O O . TRP A 1 107 ? 16.675 5.960 -20.835 1.00 36.51 107 TRP A O 1
ATOM 697 N N . LYS A 1 108 ? 16.395 3.845 -21.621 1.00 38.58 108 LYS A N 1
ATOM 698 C CA . LYS A 1 108 ? 15.430 4.176 -22.657 1.00 40.87 108 LYS A CA 1
ATOM 699 C C . LYS A 1 108 ? 14.047 3.705 -22.221 1.00 41.40 108 LYS A C 1
ATOM 700 O O . LYS A 1 108 ? 13.887 2.569 -21.759 1.00 42.89 108 LYS A O 1
ATOM 706 N N . GLY A 1 109 ? 13.062 4.583 -22.393 1.00 42.25 109 GLY A N 1
ATOM 707 C CA . GLY A 1 109 ? 11.671 4.308 -22.035 1.00 42.38 109 GLY A CA 1
ATOM 70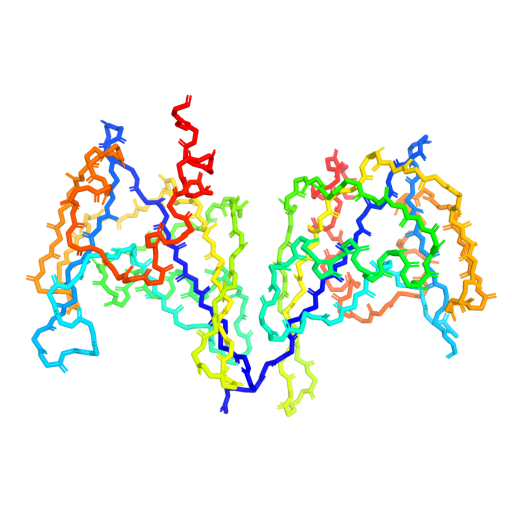8 C C . GLY A 1 109 ? 11.362 4.903 -20.679 1.00 42.23 109 GLY A C 1
ATOM 709 O O . GLY A 1 109 ? 12.243 5.491 -20.038 1.00 43.06 109 GLY A O 1
ATOM 710 N N . GLU A 1 110 ? 10.116 4.783 -20.241 1.00 41.38 110 GLU A N 1
ATOM 711 C CA . GLU A 1 110 ? 9.779 5.115 -18.854 1.00 40.30 110 GLU A CA 1
ATOM 712 C C . GLU A 1 110 ? 9.237 3.861 -18.172 1.00 39.39 110 GLU A C 1
ATOM 713 O O . GLU A 1 110 ? 8.454 3.134 -18.774 1.00 39.34 110 GLU A O 1
ATOM 719 N N . PRO A 1 111 ? 9.695 3.582 -16.933 1.00 38.86 111 PRO A N 1
ATOM 720 C CA . PRO A 1 111 ? 9.263 2.416 -16.158 1.00 38.05 111 PRO A CA 1
ATOM 721 C C . PRO A 1 111 ? 7.753 2.239 -16.142 1.00 38.23 111 PRO A C 1
ATOM 722 O O . PRO A 1 111 ? 7.019 3.228 -15.991 1.00 37.95 111 PRO A O 1
ATOM 726 N N . ARG A 1 112 ? 7.305 1.000 -16.337 1.00 37.33 112 ARG A N 1
ATOM 727 C CA . ARG A 1 112 ? 5.897 0.629 -16.154 1.00 37.65 112 ARG A CA 1
ATOM 728 C C . ARG A 1 112 ? 5.754 -0.631 -15.304 1.00 36.85 112 ARG A C 1
ATOM 729 O O . ARG A 1 112 ? 6.644 -1.490 -15.288 1.00 36.19 112 ARG A O 1
ATOM 737 N N . ALA A 1 113 ? 4.636 -0.724 -14.589 1.00 36.78 113 ALA A N 1
ATOM 738 C CA . ALA A 1 113 ? 4.413 -1.782 -13.608 1.00 36.85 113 ALA A CA 1
ATOM 739 C C . ALA A 1 113 ? 4.077 -3.137 -14.233 1.00 36.88 113 ALA A C 1
ATOM 740 O O . ALA A 1 113 ? 2.954 -3.628 -14.119 1.00 37.76 113 ALA A O 1
ATOM 742 N N . LYS A 1 114 ? 5.067 -3.743 -14.882 1.00 37.08 114 LYS A N 1
ATOM 743 C CA . LYS A 1 114 ? 4.932 -5.075 -15.475 1.00 37.38 114 LYS A CA 1
ATOM 744 C C . LYS A 1 114 ? 4.931 -6.205 -14.448 1.00 37.47 114 LYS A C 1
ATOM 745 O O . LYS A 1 114 ? 4.387 -7.270 -14.710 1.00 37.10 114 LYS A O 1
ATOM 751 N N . HIS A 1 115 ? 5.560 -5.983 -13.298 1.00 37.22 115 HIS A N 1
ATOM 752 C CA . HIS A 1 115 ? 5.694 -7.039 -12.284 1.00 37.21 115 HIS A CA 1
ATOM 753 C C . HIS A 1 115 ? 5.030 -6.593 -10.987 1.00 37.30 115 HIS A C 1
ATOM 754 O O . HIS A 1 115 ? 4.139 -7.269 -10.466 1.00 37.21 115 HIS A O 1
ATOM 761 N N . HIS A 1 116 ? 5.465 -5.435 -10.499 1.00 37.02 116 HIS A N 1
ATOM 762 C CA . HIS A 1 116 ? 4.923 -4.798 -9.311 1.00 36.93 116 HIS A CA 1
ATOM 763 C C . HIS A 1 116 ? 3.485 -4.360 -9.551 1.00 37.29 116 HIS A C 1
ATOM 764 O O . HIS A 1 116 ? 3.088 -4.088 -10.686 1.00 37.35 116 HIS A O 1
ATOM 771 N N . MET A 1 117 ? 2.707 -4.282 -8.479 1.00 37.66 117 MET A N 1
ATOM 772 C CA . MET A 1 117 ? 1.328 -3.838 -8.591 1.00 38.98 117 MET A CA 1
ATOM 773 C C . MET A 1 117 ? 1.232 -2.318 -8.734 1.00 38.56 117 MET A C 1
ATOM 774 O O . MET A 1 117 ? 0.215 -1.791 -9.185 1.00 37.89 117 MET A O 1
ATOM 779 N N . MET A 1 118 ? 2.298 -1.620 -8.356 1.00 38.24 118 MET A N 1
ATOM 780 C CA . MET A 1 118 ? 2.372 -0.166 -8.490 1.00 39.43 118 MET A CA 1
ATOM 781 C C . MET A 1 118 ? 3.826 0.291 -8.516 1.00 37.56 118 MET A C 1
ATOM 782 O O . MET A 1 118 ? 4.657 -0.304 -7.847 1.00 36.97 118 MET A O 1
ATOM 787 N N . LEU A 1 119 ? 4.122 1.356 -9.265 1.00 36.88 119 LEU A N 1
ATOM 788 C CA . LEU A 1 119 ? 5.418 2.044 -9.141 1.00 36.50 119 LEU A CA 1
ATOM 789 C C . LEU A 1 119 ? 5.205 3.468 -8.645 1.00 36.40 119 LEU A C 1
ATOM 790 O O . LEU A 1 119 ? 4.203 4.105 -8.979 1.00 35.80 119 LEU A O 1
ATOM 795 N N . GLU A 1 120 ? 6.151 3.966 -7.853 1.00 35.95 120 GLU A N 1
ATOM 796 C CA . GLU A 1 120 ? 6.110 5.356 -7.389 1.00 35.89 120 GLU A CA 1
ATOM 797 C C . GLU A 1 120 ? 7.518 5.934 -7.326 1.00 34.98 120 GLU A C 1
ATOM 798 O O . GLU A 1 120 ? 8.464 5.226 -6.985 1.00 34.74 120 GLU A O 1
ATOM 804 N N . TRP A 1 121 ? 7.645 7.211 -7.679 1.00 34.32 121 TRP A N 1
ATOM 805 C CA . TRP A 1 121 ? 8.890 7.969 -7.480 1.00 34.54 121 TRP A CA 1
ATOM 806 C C . TRP A 1 121 ? 8.767 8.710 -6.160 1.00 34.57 121 TRP A C 1
ATOM 807 O O . TRP A 1 121 ? 7.903 9.574 -6.016 1.00 34.51 121 TRP A O 1
ATOM 818 N N . ILE A 1 122 ? 9.610 8.378 -5.191 1.00 34.34 122 ILE A N 1
ATOM 819 C CA . ILE A 1 122 ? 9.496 8.979 -3.863 1.00 34.66 122 ILE A CA 1
ATOM 820 C C . ILE A 1 122 ? 10.750 9.769 -3.501 1.00 34.75 122 ILE A C 1
ATOM 821 O O . ILE A 1 122 ? 11.833 9.516 -4.042 1.00 34.26 122 ILE A O 1
ATOM 826 N N . HIS A 1 123 ? 10.613 10.720 -2.584 1.00 34.98 123 HIS A N 1
ATOM 827 C CA . HIS A 1 123 ? 11.790 11.361 -2.011 1.00 35.93 123 HIS A CA 1
ATOM 828 C C . HIS A 1 123 ? 12.518 10.323 -1.161 1.00 36.40 123 HIS A C 1
ATOM 829 O O . HIS A 1 123 ? 11.891 9.627 -0.368 1.00 35.95 123 HIS A O 1
ATOM 836 N N . PRO A 1 124 ? 13.840 10.185 -1.348 1.00 37.10 124 PRO A N 1
ATOM 837 C CA . PRO A 1 124 ? 14.565 9.120 -0.639 1.00 37.64 124 PRO A CA 1
ATOM 838 C C . PRO A 1 124 ? 14.432 9.175 0.902 1.00 38.33 124 PRO A C 1
ATOM 839 O O . PRO A 1 124 ? 14.497 8.139 1.555 1.00 38.35 124 PRO A O 1
ATOM 843 N N . GLU A 1 125 ? 14.230 10.364 1.467 1.00 38.89 125 GLU A N 1
ATOM 844 C CA . GLU A 1 125 ? 13.937 10.512 2.904 1.00 39.96 125 GLU A CA 1
ATOM 845 C C . GLU A 1 125 ? 12.619 9.837 3.319 1.00 40.24 125 GLU A C 1
ATOM 846 O O . GLU A 1 125 ? 12.450 9.465 4.485 1.00 40.41 125 GLU A O 1
ATOM 852 N N . GLU A 1 126 ? 11.697 9.713 2.361 1.00 40.36 126 GLU A N 1
ATOM 853 C CA . GLU A 1 126 ? 10.411 9.021 2.534 1.00 40.67 126 GLU A CA 1
ATOM 854 C C . GLU A 1 126 ? 10.567 7.539 2.897 1.00 39.85 126 GLU A C 1
ATOM 855 O O . GLU A 1 126 ? 9.713 6.980 3.578 1.00 39.30 126 GLU A O 1
ATOM 861 N N . LEU A 1 127 ? 11.641 6.898 2.434 1.00 39.80 127 LEU A N 1
ATOM 862 C CA . LEU A 1 127 ? 11.794 5.449 2.633 1.00 39.86 127 LEU A CA 1
ATOM 863 C C . LEU A 1 127 ? 11.485 4.945 4.046 1.00 39.76 127 LEU A C 1
ATOM 864 O O . LEU A 1 127 ? 10.782 3.952 4.181 1.00 39.87 127 LEU A O 1
ATOM 869 N N . LYS A 1 128 ? 12.011 5.632 5.068 1.00 39.72 128 LYS A N 1
ATOM 870 C CA . LYS A 1 128 ? 11.707 5.389 6.496 1.00 40.16 128 LYS A CA 1
ATOM 871 C C . LYS A 1 128 ? 10.243 5.061 6.783 1.00 39.94 128 LYS A C 1
ATOM 872 O O . LYS A 1 128 ? 9.929 4.043 7.402 1.00 39.96 128 LYS A O 1
ATOM 878 N N . HIS A 1 129 ? 9.360 5.959 6.347 1.00 39.34 129 HIS A N 1
ATOM 879 C CA . HIS A 1 129 ? 7.954 5.924 6.738 1.00 38.92 129 HIS A CA 1
ATOM 880 C C . HIS A 1 129 ? 7.103 5.055 5.810 1.00 38.93 129 HIS A C 1
ATOM 881 O O . HIS A 1 129 ? 5.921 4.837 6.067 1.00 38.68 129 HIS A O 1
ATOM 888 N N . ARG A 1 130 ? 7.721 4.552 4.741 1.00 39.33 130 ARG A N 1
ATOM 889 C CA . ARG A 1 130 ? 7.066 3.631 3.815 1.00 39.73 130 ARG A CA 1
ATOM 890 C C . ARG A 1 130 ? 7.012 2.213 4.370 1.00 39.50 130 ARG A C 1
ATOM 891 O O . ARG A 1 130 ? 7.817 1.831 5.222 1.00 39.32 130 ARG A O 1
ATOM 899 N N . ASN A 1 131 ? 6.039 1.449 3.884 1.00 39.39 131 ASN A N 1
ATOM 900 C CA . ASN A 1 131 ? 5.927 0.038 4.190 1.00 39.55 131 ASN A CA 1
ATOM 901 C C . ASN A 1 131 ? 7.004 -0.727 3.422 1.00 39.47 131 ASN A C 1
ATOM 902 O O . ASN A 1 131 ? 6.752 -1.234 2.331 1.00 39.66 131 ASN A O 1
ATOM 907 N N . ILE A 1 132 ? 8.208 -0.790 3.981 1.00 39.68 132 ILE A N 1
ATOM 908 C CA . ILE A 1 132 ? 9.315 -1.506 3.319 1.00 39.88 132 ILE A CA 1
ATOM 909 C C . ILE A 1 132 ? 9.603 -2.858 3.987 1.00 40.49 132 ILE A C 1
ATOM 910 O O . ILE A 1 132 ? 9.241 -3.061 5.150 1.00 40.60 132 ILE A O 1
ATOM 915 N N . PRO A 1 133 ? 10.240 -3.794 3.251 1.00 40.86 133 PRO A N 1
ATOM 916 C CA . PRO A 1 133 ? 10.584 -5.089 3.846 1.00 41.30 133 PRO A CA 1
ATOM 917 C C . PRO A 1 133 ? 11.425 -4.945 5.116 1.00 41.38 133 PRO A C 1
ATOM 918 O O . PRO A 1 133 ? 12.376 -4.165 5.132 1.00 41.44 133 PRO A O 1
ATOM 922 N N . GLU A 1 134 ? 11.054 -5.688 6.160 1.00 41.52 134 GLU A N 1
ATOM 923 C CA . GLU A 1 134 ? 11.757 -5.698 7.450 1.00 41.76 134 GLU A CA 1
ATOM 924 C C . GLU A 1 134 ? 13.284 -5.780 7.296 1.00 41.69 134 GLU A C 1
ATOM 925 O O . GLU A 1 134 ? 14.027 -5.109 8.017 1.00 41.72 134 GLU A O 1
ATOM 931 N N . ALA A 1 135 ? 13.739 -6.594 6.346 1.00 41.46 135 ALA A N 1
ATOM 932 C CA . ALA A 1 135 ? 15.166 -6.750 6.069 1.00 41.21 135 ALA A CA 1
ATOM 933 C C . ALA A 1 135 ? 15.787 -5.485 5.478 1.00 40.93 135 ALA A C 1
ATOM 934 O O . ALA A 1 135 ? 16.960 -5.201 5.710 1.00 40.50 135 ALA A O 1
ATOM 936 N N . ASN A 1 136 ? 15.002 -4.734 4.706 1.00 40.90 136 ASN A N 1
ATOM 937 C CA . ASN A 1 136 ? 15.486 -3.492 4.095 1.00 40.68 136 ASN A CA 1
ATOM 938 C C . ASN A 1 136 ? 15.604 -2.331 5.086 1.00 39.97 136 ASN A C 1
ATOM 939 O O . ASN A 1 136 ? 16.492 -1.481 4.948 1.00 39.13 136 ASN A O 1
ATOM 944 N N . ARG A 1 137 ? 14.710 -2.283 6.077 1.00 39.79 137 ARG A N 1
ATOM 945 C CA . ARG A 1 137 ? 14.773 -1.211 7.075 1.00 39.33 137 ARG A CA 1
ATOM 946 C C . ARG A 1 137 ? 16.086 -1.265 7.836 1.00 38.82 137 ARG A C 1
ATOM 947 O O . ARG A 1 137 ? 16.688 -0.231 8.111 1.00 38.88 137 ARG A O 1
ATOM 955 N N . LYS A 1 138 ? 16.528 -2.479 8.152 1.00 38.53 138 LYS A N 1
ATOM 956 C CA . LYS A 1 138 ? 17.763 -2.704 8.908 1.00 38.34 138 LYS A CA 1
ATOM 957 C C . LYS A 1 138 ? 19.012 -2.163 8.209 1.00 37.68 138 LYS A C 1
ATOM 958 O O . LYS A 1 138 ? 20.012 -1.856 8.866 1.00 37.29 138 LYS A O 1
ATOM 964 N N . ILE A 1 139 ? 18.959 -2.063 6.882 1.00 36.81 139 ILE A N 1
ATOM 965 C CA . ILE A 1 139 ? 20.075 -1.498 6.121 1.00 36.43 139 ILE A CA 1
ATOM 966 C C . ILE A 1 139 ? 19.793 -0.067 5.615 1.00 36.13 139 ILE A C 1
ATOM 967 O O . ILE A 1 139 ? 20.585 0.503 4.863 1.00 35.79 139 ILE A O 1
ATOM 972 N N . LEU A 1 140 ? 18.684 0.525 6.063 1.00 36.01 140 LEU A N 1
ATOM 973 C CA . LEU A 1 140 ? 18.266 1.839 5.568 1.00 35.89 140 LEU A CA 1
ATOM 974 C C . LEU A 1 140 ? 19.334 2.929 5.693 1.00 35.53 140 LEU A C 1
ATOM 975 O O . LEU A 1 140 ? 19.451 3.790 4.824 1.00 35.09 140 LEU A O 1
ATOM 980 N N . HIS A 1 141 ? 20.103 2.887 6.775 1.00 35.51 141 HIS A N 1
ATOM 981 C CA . HIS A 1 141 ? 21.151 3.879 7.014 1.00 36.20 141 HIS A CA 1
ATOM 982 C C . HIS A 1 141 ? 22.283 3.786 5.982 1.00 35.93 141 HIS A C 1
ATOM 983 O O . HIS A 1 141 ? 22.844 4.804 5.569 1.00 35.90 141 HIS A O 1
ATOM 990 N N . LYS A 1 142 ? 22.602 2.561 5.566 1.00 35.78 142 LYS A N 1
ATOM 991 C CA . LYS A 1 142 ? 23.602 2.326 4.524 1.00 35.51 142 LYS A CA 1
ATOM 992 C C . LYS A 1 142 ? 23.068 2.778 3.162 1.00 35.27 142 LYS A C 1
ATOM 993 O O . LYS A 1 142 ? 23.803 3.344 2.359 1.00 35.11 142 LYS A O 1
ATOM 999 N N . ILE A 1 143 ? 21.781 2.546 2.922 1.00 35.60 143 ILE A N 1
ATOM 1000 C CA . ILE A 1 143 ? 21.133 2.978 1.675 1.00 35.64 143 ILE A CA 1
ATOM 1001 C C . ILE A 1 143 ? 21.172 4.503 1.546 1.00 36.10 143 ILE A C 1
ATOM 1002 O O . ILE A 1 143 ? 21.549 5.036 0.498 1.00 35.60 143 ILE A O 1
ATOM 1007 N N . TYR A 1 144 ? 20.821 5.192 2.630 1.00 37.18 144 TYR A N 1
ATOM 1008 C CA . TYR A 1 144 ? 20.872 6.652 2.696 1.00 38.27 144 TYR A CA 1
ATOM 1009 C C . TYR A 1 144 ? 22.280 7.186 2.419 1.00 38.76 144 TYR A C 1
ATOM 1010 O O . TYR A 1 144 ? 22.449 8.123 1.636 1.00 38.74 144 TYR A O 1
ATOM 1019 N N . LYS A 1 145 ? 23.283 6.572 3.055 1.00 39.45 145 LYS A N 1
ATOM 1020 C CA . LYS A 1 145 ? 24.689 6.925 2.840 1.00 39.93 145 LYS A CA 1
ATOM 1021 C C . LYS A 1 145 ? 25.096 6.711 1.380 1.00 40.26 14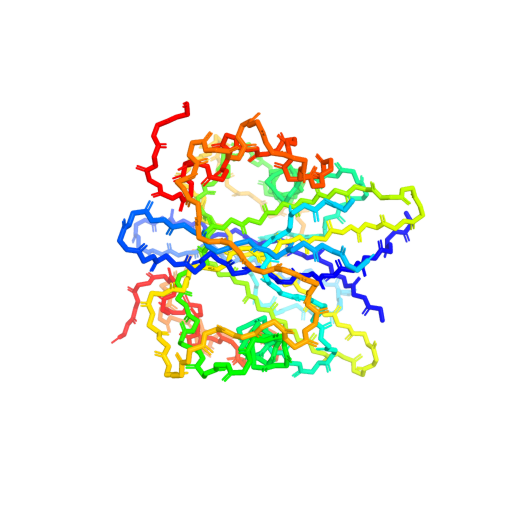5 LYS A C 1
ATOM 1022 O O . LYS A 1 145 ? 25.775 7.556 0.790 1.00 40.31 145 LYS A O 1
ATOM 1028 N N . ALA A 1 146 ? 24.668 5.590 0.801 1.00 40.60 146 ALA A N 1
ATOM 1029 C CA . ALA A 1 146 ? 24.967 5.277 -0.592 1.00 41.24 146 ALA A CA 1
ATOM 1030 C C . ALA A 1 146 ? 24.286 6.256 -1.544 1.00 41.65 146 ALA A C 1
ATOM 1031 O O . ALA A 1 146 ? 24.781 6.511 -2.645 1.00 41.67 146 ALA A O 1
ATOM 1033 N N . LEU A 1 147 ? 23.140 6.782 -1.121 1.00 41.86 147 LEU A N 1
ATOM 1034 C CA . LEU A 1 147 ? 22.387 7.737 -1.926 1.00 42.55 147 LEU A CA 1
ATOM 1035 C C . LEU A 1 147 ? 22.810 9.176 -1.637 1.00 43.34 147 LEU A C 1
ATOM 1036 O O . LEU A 1 147 ? 22.259 10.113 -2.217 1.00 43.23 147 LEU A O 1
ATOM 1041 N N . GLY A 1 148 ? 23.789 9.332 -0.746 1.00 44.25 148 GLY A N 1
ATOM 1042 C CA . GLY A 1 148 ? 24.307 10.638 -0.355 1.00 45.75 148 GLY A CA 1
ATOM 1043 C C . GLY A 1 148 ? 23.280 11.431 0.424 1.00 46.66 148 GLY A C 1
ATOM 1044 O O . GLY A 1 148 ? 22.811 12.469 -0.043 1.00 47.11 148 GLY A O 1
ATOM 1045 N N . LEU A 1 149 ? 22.931 10.941 1.612 1.00 47.42 149 LEU A N 1
ATOM 1046 C CA . LEU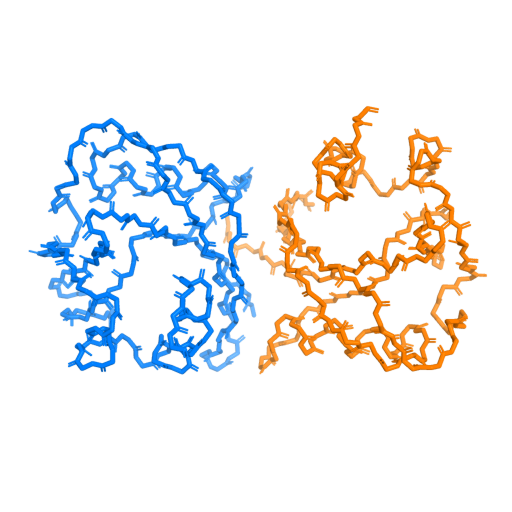 A 1 149 ? 21.867 11.544 2.410 1.00 48.12 149 LEU A CA 1
ATOM 1047 C C . LEU A 1 149 ? 22.207 11.681 3.897 1.00 48.60 149 LEU A C 1
ATOM 1048 O O . LEU A 1 149 ? 23.093 10.991 4.409 1.00 48.94 149 LEU A O 1
ATOM 1053 N N . GLU A 1 150 ? 21.472 12.573 4.565 1.00 48.86 150 GLU A N 1
ATOM 1054 C CA . GLU A 1 150 ? 21.618 12.892 5.994 1.00 49.17 150 GLU A CA 1
ATOM 1055 C C . GLU A 1 150 ? 23.065 12.989 6.486 1.00 49.17 150 GLU A C 1
ATOM 1056 O O . GLU A 1 150 ? 23.395 13.859 7.290 1.00 49.31 150 GLU A O 1
ATOM 1062 N N . LYS B 1 18 ? 21.203 -23.584 -11.558 1.00 57.01 18 LYS B N 1
ATOM 1063 C CA . LYS B 1 18 ? 20.981 -24.380 -10.315 1.00 56.59 18 LYS B CA 1
ATOM 1064 C C . LYS B 1 18 ? 20.866 -23.510 -9.056 1.00 55.97 18 LYS B C 1
ATOM 1065 O O . LYS B 1 18 ? 20.153 -23.866 -8.113 1.00 56.25 18 LYS B O 1
ATOM 1071 N N . GLY B 1 19 ? 21.570 -22.378 -9.054 1.00 54.87 19 GLY B N 1
ATOM 1072 C CA . GLY B 1 19 ? 21.488 -21.391 -7.981 1.00 53.19 19 GLY B CA 1
ATOM 1073 C C . GLY B 1 19 ? 22.400 -21.591 -6.782 1.00 52.05 19 GLY B C 1
ATOM 1074 O O . GLY B 1 19 ? 22.015 -21.266 -5.660 1.00 52.13 19 GLY B O 1
ATOM 1075 N N . HIS B 1 20 ? 23.612 -22.101 -7.012 1.00 50.69 20 HIS B N 1
ATOM 1076 C CA . HIS B 1 20 ? 24.579 -22.343 -5.930 1.00 48.98 20 HIS B CA 1
ATOM 1077 C C . HIS B 1 20 ? 25.698 -21.314 -5.947 1.00 47.62 20 HIS B C 1
ATOM 1078 O O . HIS B 1 20 ? 26.379 -21.162 -6.963 1.00 47.55 20 HIS B O 1
ATOM 1085 N N . TRP B 1 21 ? 25.900 -20.635 -4.813 1.00 45.16 21 TRP B N 1
ATOM 1086 C CA . TRP B 1 21 ? 26.792 -19.468 -4.738 1.00 43.28 21 TRP B CA 1
ATOM 1087 C C . TRP B 1 21 ? 27.677 -19.412 -3.491 1.00 42.70 21 TRP B C 1
ATOM 1088 O O . TRP B 1 21 ? 27.212 -19.723 -2.391 1.00 42.64 21 TRP B O 1
ATOM 1099 N N . ILE B 1 22 ? 28.937 -19.004 -3.681 1.00 41.94 22 ILE B N 1
ATOM 1100 C CA . ILE B 1 22 ? 29.869 -18.650 -2.590 1.00 41.39 22 ILE B CA 1
ATOM 1101 C C . ILE B 1 22 ? 30.312 -17.167 -2.706 1.00 41.04 22 ILE B C 1
ATOM 1102 O O . ILE B 1 22 ? 31.111 -16.813 -3.584 1.00 40.81 22 ILE B O 1
ATOM 1107 N N . PRO B 1 23 ? 29.780 -16.295 -1.835 1.00 40.24 23 PRO B N 1
ATOM 1108 C CA . PRO B 1 23 ? 30.271 -14.919 -1.742 1.00 40.01 23 PRO B CA 1
ATOM 1109 C C . PRO B 1 23 ? 31.613 -14.849 -1.032 1.00 39.74 23 PRO B C 1
ATOM 1110 O O . PRO B 1 23 ? 31.790 -15.450 0.044 1.00 39.89 23 PRO B O 1
ATOM 1114 N N . VAL B 1 24 ? 32.529 -14.099 -1.639 1.00 38.70 24 VAL B N 1
ATOM 1115 C CA . VAL B 1 24 ? 33.901 -13.922 -1.193 1.00 39.02 24 VAL B CA 1
ATOM 1116 C C . VAL B 1 24 ? 34.180 -12.418 -1.115 1.00 38.74 24 VAL B C 1
ATOM 1117 O O . VAL B 1 24 ? 33.658 -11.649 -1.917 1.00 39.00 24 VAL B O 1
ATOM 1121 N N . VAL B 1 25 ? 34.977 -12.006 -0.140 1.00 38.95 25 VAL B N 1
ATOM 1122 C CA . VAL B 1 25 ? 35.441 -10.620 -0.062 1.00 38.78 25 VAL B CA 1
ATOM 1123 C C . VAL B 1 25 ? 36.942 -10.580 -0.267 1.00 38.79 25 VAL B C 1
ATOM 1124 O O . VAL B 1 25 ? 37.658 -11.499 0.139 1.00 38.69 25 VAL B O 1
ATOM 1128 N N . ALA B 1 26 ? 37.404 -9.525 -0.930 1.00 38.87 26 ALA B N 1
ATOM 1129 C CA . ALA B 1 26 ? 38.817 -9.347 -1.172 1.00 38.62 26 ALA B CA 1
ATOM 1130 C C . ALA B 1 26 ? 39.179 -7.893 -0.935 1.00 38.48 26 ALA B C 1
ATOM 1131 O O . ALA B 1 26 ? 38.376 -6.971 -1.193 1.00 38.65 26 ALA B O 1
ATOM 1133 N N . GLY B 1 27 ? 40.373 -7.683 -0.401 1.00 38.49 27 GLY B N 1
ATOM 1134 C CA . GLY B 1 27 ? 40.810 -6.334 -0.068 1.00 39.20 27 GLY B CA 1
ATOM 1135 C C . GLY B 1 27 ? 41.925 -5.893 -0.978 1.00 38.95 27 GLY B C 1
ATOM 1136 O O . GLY B 1 27 ? 42.841 -6.673 -1.248 1.00 38.10 27 GLY B O 1
ATOM 1137 N N . PHE B 1 28 ? 41.817 -4.661 -1.490 1.00 38.83 28 PHE B N 1
ATOM 1138 C CA . PHE B 1 28 ? 42.958 -3.989 -2.108 1.00 38.98 28 PHE B CA 1
ATOM 1139 C C . PHE B 1 28 ? 43.661 -3.132 -1.053 1.00 38.71 28 PHE B C 1
ATOM 1140 O O . PHE B 1 28 ? 43.258 -1.995 -0.789 1.00 38.13 28 PHE B O 1
ATOM 1148 N N . LEU B 1 29 ? 44.703 -3.688 -0.453 1.00 39.07 29 LEU B N 1
ATOM 1149 C CA . LEU B 1 29 ? 45.492 -2.982 0.549 1.00 39.69 29 LEU B CA 1
ATOM 1150 C C . LEU B 1 29 ? 46.475 -2.136 -0.230 1.00 39.56 29 LEU B C 1
ATOM 1151 O O . LEU B 1 29 ? 47.303 -2.670 -0.969 1.00 39.88 29 LEU B O 1
ATOM 1156 N N . ARG B 1 30 ? 46.390 -0.822 -0.082 1.00 39.91 30 ARG B N 1
ATOM 1157 C CA . ARG B 1 30 ? 47.154 0.071 -0.941 1.00 39.51 30 ARG B CA 1
ATOM 1158 C C . ARG B 1 30 ? 48.092 0.908 -0.100 1.00 39.64 30 ARG B C 1
ATOM 1159 O O . ARG B 1 30 ? 47.675 1.516 0.888 1.00 39.98 30 ARG B O 1
ATOM 1167 N N . LYS B 1 31 ? 49.358 0.924 -0.495 1.00 39.88 31 LYS B N 1
ATOM 1168 C CA . LYS B 1 31 ? 50.397 1.664 0.218 1.00 39.49 31 LYS B CA 1
ATOM 1169 C C . LYS B 1 31 ? 51.545 1.979 -0.720 1.00 39.72 31 LYS B C 1
ATOM 1170 O O . LYS B 1 31 ? 52.116 1.070 -1.355 1.00 39.06 31 LYS B O 1
ATOM 1176 N N . ASP B 1 32 ? 51.863 3.269 -0.800 1.00 39.45 32 ASP B N 1
ATOM 1177 C CA . ASP B 1 32 ? 52.977 3.805 -1.588 1.00 39.93 32 ASP B CA 1
ATOM 1178 C C . ASP B 1 32 ? 52.933 3.409 -3.060 1.00 39.72 32 ASP B C 1
ATOM 1179 O O . ASP B 1 32 ? 53.964 3.205 -3.696 1.00 39.90 32 ASP B O 1
ATOM 1184 N N . GLY B 1 33 ? 51.724 3.318 -3.595 1.00 39.57 33 GLY B N 1
ATOM 1185 C CA . GLY B 1 33 ? 51.533 3.005 -4.999 1.00 39.88 33 GLY B CA 1
ATOM 1186 C C . GLY B 1 33 ? 51.485 1.512 -5.259 1.00 39.65 33 GLY B C 1
ATOM 1187 O O . GLY B 1 33 ? 51.340 1.081 -6.392 1.00 39.57 33 GLY B O 1
ATOM 1188 N N . LYS B 1 34 ? 51.594 0.725 -4.199 1.00 39.52 34 LYS B N 1
ATOM 1189 C CA . LYS B 1 34 ? 51.652 -0.722 -4.339 1.00 39.42 34 LYS B CA 1
ATOM 1190 C C . LYS B 1 34 ? 50.420 -1.365 -3.756 1.00 39.56 34 LYS B C 1
ATOM 1191 O O . LYS B 1 34 ? 49.629 -0.711 -3.061 1.00 39.66 34 LYS B O 1
ATOM 1197 N N . ILE B 1 35 ? 50.251 -2.645 -4.065 1.00 38.53 35 ILE B N 1
ATOM 1198 C CA . ILE B 1 35 ? 49.156 -3.433 -3.552 1.00 39.08 35 ILE B CA 1
ATOM 1199 C C . ILE B 1 35 ? 49.687 -4.747 -2.950 1.00 38.83 35 ILE B C 1
ATOM 1200 O O . ILE B 1 35 ? 50.733 -5.259 -3.375 1.00 38.56 35 ILE B O 1
ATOM 1205 N N . LEU B 1 36 ? 48.981 -5.273 -1.946 1.00 37.74 36 LEU B N 1
ATOM 1206 C CA . LEU B 1 36 ? 49.408 -6.498 -1.286 1.00 36.97 36 LEU B CA 1
ATOM 1207 C C . LEU B 1 36 ? 48.782 -7.741 -1.918 1.00 36.08 36 LEU B C 1
ATOM 1208 O O . LEU B 1 36 ? 47.574 -7.810 -2.122 1.00 35.84 36 LEU B O 1
ATOM 1213 N N . VAL B 1 37 ? 49.628 -8.725 -2.220 1.00 35.25 37 VAL B N 1
ATOM 1214 C CA . VAL B 1 37 ? 49.167 -10.018 -2.713 1.00 34.74 37 VAL B CA 1
ATOM 1215 C C . VAL B 1 37 ? 49.794 -11.107 -1.851 1.00 34.20 37 VAL B C 1
ATOM 1216 O O . VAL B 1 37 ? 50.901 -10.929 -1.334 1.00 34.52 37 VAL B O 1
ATOM 1220 N N . GLY B 1 38 ? 49.075 -12.212 -1.682 1.00 33.16 38 GLY B N 1
ATOM 1221 C CA . GLY B 1 38 ? 49.558 -13.346 -0.908 1.00 32.91 38 GLY B CA 1
ATOM 1222 C C . GLY B 1 38 ? 49.642 -14.585 -1.775 1.00 32.81 38 GLY B C 1
ATOM 1223 O O . GLY B 1 38 ? 48.778 -14.820 -2.614 1.00 31.78 38 GLY B O 1
ATOM 1224 N N . GLN B 1 39 ? 50.688 -15.377 -1.577 1.00 33.11 39 GLN B N 1
ATOM 1225 C CA . GLN B 1 39 ? 50.871 -16.577 -2.371 1.00 34.14 39 GLN B CA 1
ATOM 1226 C C . GLN B 1 39 ? 50.158 -17.739 -1.704 1.00 34.99 39 GLN B C 1
ATOM 1227 O O . GLN B 1 39 ? 50.428 -18.076 -0.545 1.00 34.41 39 GLN B O 1
ATOM 1233 N N . ARG B 1 40 ? 49.243 -18.339 -2.461 1.00 36.42 40 ARG B N 1
ATOM 1234 C CA . ARG B 1 40 ? 48.407 -19.433 -1.987 1.00 37.79 40 ARG B CA 1
ATOM 1235 C C . ARG B 1 40 ? 49.249 -20.619 -1.519 1.00 38.43 40 ARG B C 1
ATOM 1236 O O . ARG B 1 40 ? 50.260 -20.943 -2.149 1.00 38.72 40 ARG B O 1
ATOM 1244 N N . PRO B 1 41 ? 48.846 -21.253 -0.397 1.00 39.11 41 PRO B N 1
ATOM 1245 C CA . PRO B 1 41 ? 49.515 -22.441 0.167 1.00 39.39 41 PRO B CA 1
ATOM 1246 C C . PRO B 1 41 ? 49.790 -23.550 -0.852 1.00 39.57 41 PRO B C 1
ATOM 1247 O O . PRO B 1 41 ? 48.893 -23.953 -1.592 1.00 39.80 41 PRO B O 1
ATOM 1251 N N . GLY B 1 48 ? 52.214 -21.885 -6.984 1.00 43.75 48 GLY B N 1
ATOM 1252 C CA . GLY B 1 48 ? 51.418 -21.007 -6.113 1.00 43.54 48 GLY B CA 1
ATOM 1253 C C . GLY B 1 48 ? 50.948 -19.720 -6.776 1.00 43.36 48 GLY B C 1
ATOM 1254 O O . GLY B 1 48 ? 51.763 -18.864 -7.147 1.00 43.95 48 GLY B O 1
ATOM 1255 N N . GLN B 1 49 ? 49.632 -19.572 -6.916 1.00 42.77 49 GLN B N 1
ATOM 1256 C CA . GLN B 1 49 ? 49.044 -18.354 -7.485 1.00 42.35 49 GLN B CA 1
ATOM 1257 C C . GLN B 1 49 ? 48.948 -17.218 -6.458 1.00 41.53 49 GLN B C 1
ATOM 1258 O O . GLN B 1 49 ? 48.805 -17.459 -5.256 1.00 41.87 49 GLN B O 1
ATOM 1264 N N . TRP B 1 50 ? 48.999 -15.984 -6.949 1.00 40.23 50 TRP B N 1
ATOM 1265 C CA . TRP B 1 50 ? 48.972 -14.802 -6.106 1.00 39.41 50 TRP B CA 1
ATOM 1266 C C . TRP B 1 50 ? 47.568 -14.231 -6.044 1.00 39.39 50 TRP B C 1
ATOM 1267 O O . TRP B 1 50 ? 46.979 -13.896 -7.080 1.00 39.79 50 TRP B O 1
ATOM 1278 N N . GLU B 1 51 ? 47.048 -14.107 -4.830 1.00 39.04 51 GLU B N 1
ATOM 1279 C CA . GLU B 1 51 ? 45.675 -13.660 -4.614 1.00 39.78 51 GLU B CA 1
ATOM 1280 C C . GLU B 1 51 ? 45.633 -12.396 -3.765 1.00 38.85 51 GLU B C 1
ATOM 1281 O O . GLU B 1 51 ? 46.601 -12.078 -3.074 1.00 37.62 51 GLU B O 1
ATOM 1287 N N . PHE B 1 52 ? 44.516 -11.672 -3.832 1.00 38.11 52 PHE B N 1
ATOM 1288 C CA . PHE B 1 52 ? 44.255 -10.574 -2.881 1.00 38.08 52 PHE B CA 1
ATOM 1289 C C . PHE B 1 52 ? 43.770 -11.164 -1.555 1.00 37.62 52 PHE B C 1
ATOM 1290 O O . PHE B 1 52 ? 43.014 -12.136 -1.566 1.00 38.09 52 PHE B O 1
ATOM 1298 N N . PRO B 1 53 ? 44.242 -10.619 -0.414 1.00 37.78 53 PRO B N 1
ATOM 1299 C CA . PRO B 1 53 ? 43.818 -11.156 0.880 1.00 38.21 53 PRO B CA 1
ATOM 1300 C C . PRO B 1 53 ? 42.308 -11.054 1.050 1.00 38.84 53 PRO B C 1
ATOM 1301 O O . PRO B 1 53 ? 41.702 -10.078 0.614 1.00 37.84 53 PRO B O 1
ATOM 1305 N N . GLY B 1 54 ? 41.708 -12.053 1.684 1.00 39.04 54 GLY B N 1
ATOM 1306 C CA . GLY B 1 54 ? 40.264 -12.038 1.896 1.00 39.49 54 GLY B CA 1
ATOM 1307 C C . GLY B 1 54 ? 39.761 -13.424 2.216 1.00 39.56 54 GLY B C 1
ATOM 1308 O O . GLY B 1 54 ? 40.527 -14.257 2.688 1.00 39.47 54 GLY B O 1
ATOM 1309 N N . GLY B 1 55 ? 38.474 -13.674 1.980 1.00 38.85 55 GLY B N 1
ATOM 1310 C CA . GLY B 1 55 ? 37.908 -14.997 2.250 1.00 39.49 55 GLY B CA 1
ATOM 1311 C C . GLY B 1 55 ? 36.405 -15.022 2.124 1.00 39.60 55 GLY B C 1
ATOM 1312 O O . GLY B 1 55 ? 35.810 -14.074 1.634 1.00 38.64 55 GLY B O 1
ATOM 1313 N N . LYS B 1 56 ? 35.784 -16.095 2.606 1.00 39.32 56 LYS B N 1
ATOM 1314 C CA . LYS B 1 56 ? 34.343 -16.254 2.473 1.00 40.17 56 LYS B CA 1
ATOM 1315 C C . LYS B 1 56 ? 33.541 -15.390 3.475 1.00 39.65 56 LYS B C 1
ATOM 1316 O O . LYS B 1 56 ? 34.003 -15.102 4.582 1.00 39.63 56 LYS B O 1
ATOM 1322 N N . ILE B 1 57 ? 32.342 -14.975 3.071 1.00 39.43 57 ILE B N 1
ATOM 1323 C CA . ILE B 1 57 ? 31.407 -14.320 3.986 1.00 38.86 57 ILE B CA 1
ATOM 1324 C C . ILE B 1 57 ? 30.650 -15.402 4.750 1.00 38.88 57 ILE B C 1
ATOM 1325 O O . ILE B 1 57 ? 30.084 -16.312 4.148 1.00 38.73 57 ILE B O 1
ATOM 1330 N N . GLU B 1 58 ? 30.639 -15.303 6.077 1.00 39.38 58 GLU B N 1
ATOM 1331 C CA . GLU B 1 58 ? 29.894 -16.247 6.885 1.00 40.34 58 GLU B CA 1
ATOM 1332 C C . GLU B 1 58 ? 28.479 -15.712 7.089 1.00 40.33 58 GLU B C 1
ATOM 1333 O O . GLU B 1 58 ? 28.276 -14.496 7.174 1.00 40.34 58 GLU B O 1
ATOM 1339 N N . ASN B 1 59 ? 27.501 -16.617 7.103 1.00 40.47 59 ASN B N 1
ATOM 1340 C CA . ASN B 1 59 ? 26.113 -16.243 7.365 1.00 41.10 59 ASN B CA 1
ATOM 1341 C C . ASN B 1 59 ? 26.056 -15.441 8.657 1.00 40.71 59 ASN B C 1
ATOM 1342 O O . ASN B 1 59 ? 26.641 -15.842 9.663 1.00 40.39 59 ASN B O 1
ATOM 1347 N N . GLY B 1 60 ? 25.388 -14.297 8.618 1.00 40.32 60 GLY B N 1
ATOM 1348 C CA . GLY B 1 60 ? 25.231 -13.471 9.811 1.00 39.97 60 GLY B CA 1
ATOM 1349 C C . GLY B 1 60 ? 26.059 -12.195 9.801 1.00 39.80 60 GLY B C 1
ATOM 1350 O O . GLY B 1 60 ? 25.729 -11.237 10.491 1.00 39.61 60 GLY B O 1
ATOM 1351 N N . GLU B 1 61 ? 27.138 -12.171 9.028 1.00 39.23 61 GLU B N 1
ATOM 1352 C CA . GLU B 1 61 ? 28.023 -11.005 9.048 1.00 39.12 61 GLU B CA 1
ATOM 1353 C C . GLU B 1 61 ? 27.875 -10.151 7.789 1.00 38.04 61 GLU B C 1
ATOM 1354 O O . GLU B 1 61 ? 27.392 -10.623 6.761 1.00 38.55 61 GLU B O 1
ATOM 1360 N N . THR B 1 62 ? 28.245 -8.881 7.894 1.00 37.26 62 THR B N 1
ATOM 1361 C CA . THR B 1 62 ? 28.241 -7.998 6.736 1.00 36.20 62 THR B CA 1
ATOM 1362 C C . THR B 1 62 ? 29.486 -8.297 5.904 1.00 35.77 62 THR B C 1
ATOM 1363 O O . THR B 1 62 ? 30.447 -8.855 6.420 1.00 34.96 62 THR B O 1
ATOM 1367 N N . PRO B 1 63 ? 29.481 -7.924 4.613 1.00 35.29 63 PRO B N 1
ATOM 1368 C CA . PRO B 1 63 ? 30.699 -8.106 3.838 1.00 35.25 63 PRO B CA 1
ATOM 1369 C C . PRO B 1 63 ? 31.907 -7.388 4.440 1.00 35.63 63 PRO B C 1
ATOM 1370 O O . PRO B 1 63 ? 33.017 -7.914 4.393 1.00 35.69 63 PRO B O 1
ATOM 1374 N N . GLU B 1 64 ? 31.682 -6.216 5.030 1.00 36.24 64 GLU B N 1
ATOM 1375 C CA . GLU B 1 64 ? 32.763 -5.452 5.652 1.00 37.02 64 GLU B CA 1
ATOM 1376 C C . GLU B 1 64 ? 33.274 -6.118 6.923 1.00 37.47 64 GLU B C 1
ATOM 1377 O O . GLU B 1 64 ? 34.474 -6.133 7.167 1.00 37.69 64 GLU B O 1
ATOM 1383 N N . GLU B 1 65 ? 32.369 -6.698 7.713 1.00 37.67 65 GLU B N 1
ATOM 1384 C CA . GLU B 1 65 ? 32.768 -7.490 8.887 1.00 38.03 65 GLU B CA 1
ATOM 1385 C C . GLU B 1 65 ? 33.576 -8.713 8.469 1.00 37.63 65 GLU B C 1
ATOM 1386 O O . GLU B 1 65 ? 34.594 -9.019 9.072 1.00 37.35 65 GLU B O 1
ATOM 1392 N N . ALA B 1 66 ? 33.129 -9.385 7.411 1.00 37.26 66 ALA B N 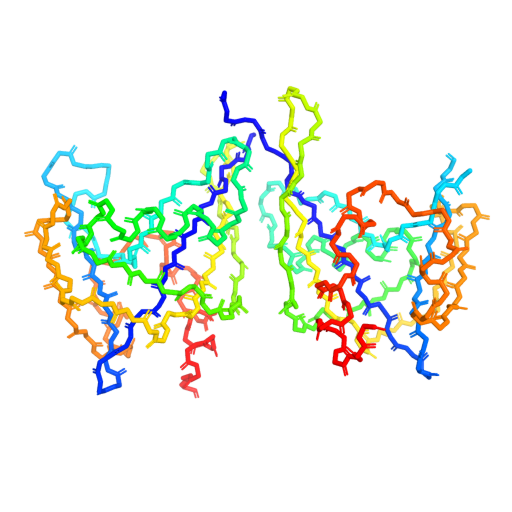1
ATOM 1393 C CA . ALA B 1 66 ? 33.801 -10.560 6.883 1.00 37.04 66 ALA B CA 1
ATOM 1394 C C . ALA B 1 66 ? 35.238 -10.248 6.467 1.00 37.15 66 ALA B C 1
ATOM 1395 O O . ALA B 1 66 ? 36.157 -11.011 6.782 1.00 36.22 66 ALA B O 1
ATOM 1397 N N . LEU B 1 67 ? 35.425 -9.119 5.784 1.00 36.71 67 LEU B N 1
ATOM 1398 C CA . LEU B 1 67 ? 36.752 -8.734 5.276 1.00 36.73 67 LEU B CA 1
ATOM 1399 C C . LEU B 1 67 ? 37.692 -8.342 6.403 1.00 37.00 67 LEU B C 1
ATOM 1400 O O . LEU B 1 67 ? 38.855 -8.750 6.416 1.00 37.15 67 LEU B O 1
ATOM 1405 N N . ALA B 1 68 ? 37.180 -7.568 7.358 1.00 37.01 68 ALA B N 1
ATOM 1406 C CA . ALA B 1 68 ? 37.977 -7.171 8.525 1.00 36.21 68 ALA B CA 1
ATOM 1407 C C . ALA B 1 68 ? 38.437 -8.405 9.294 1.00 36.56 68 ALA B C 1
ATOM 1408 O O . ALA B 1 68 ? 39.587 -8.477 9.754 1.00 36.28 68 ALA B O 1
ATOM 1410 N N . ARG B 1 69 ? 37.535 -9.376 9.435 1.00 36.29 69 ARG B N 1
ATOM 1411 C CA . ARG B 1 69 ? 37.851 -10.629 10.108 1.00 36.35 69 ARG B CA 1
ATOM 1412 C C . ARG B 1 69 ? 38.943 -11.392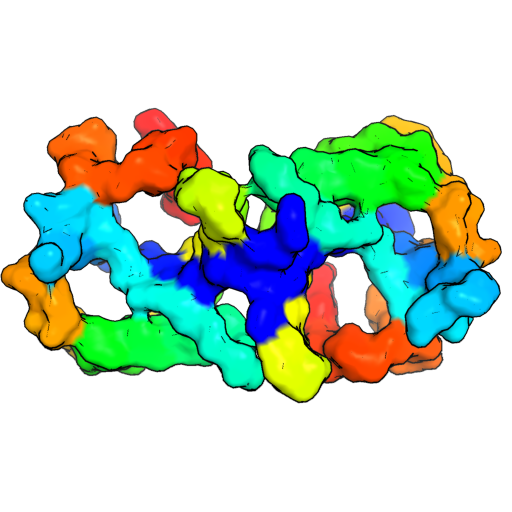 9.364 1.00 36.59 69 ARG B C 1
ATOM 1413 O O . ARG B 1 69 ? 39.944 -11.779 9.962 1.00 35.35 69 ARG B O 1
ATOM 1421 N N . GLU B 1 70 ? 38.750 -11.605 8.059 1.00 36.51 70 GLU B N 1
ATOM 1422 C CA . GLU B 1 70 ? 39.733 -12.337 7.241 1.00 37.21 70 GLU B CA 1
ATOM 1423 C C . GLU B 1 70 ? 41.099 -11.654 7.205 1.00 36.73 70 GLU B C 1
ATOM 1424 O O . GLU B 1 70 ? 42.127 -12.319 7.256 1.00 37.03 70 GLU B O 1
ATOM 1430 N N . LEU B 1 71 ? 41.109 -10.329 7.115 1.00 37.02 71 LEU B N 1
ATOM 1431 C CA . LEU B 1 71 ? 42.369 -9.585 7.117 1.00 37.15 71 LEU B CA 1
ATOM 1432 C C . LEU B 1 71 ? 43.086 -9.732 8.453 1.00 37.22 71 LEU B C 1
ATOM 1433 O O . LEU B 1 71 ? 44.307 -9.752 8.487 1.00 36.62 71 LEU B O 1
ATOM 1438 N N . ASN B 1 72 ? 42.320 -9.825 9.539 1.00 37.61 72 ASN B N 1
ATOM 1439 C CA . ASN B 1 72 ? 42.892 -10.099 10.858 1.00 38.32 72 ASN B CA 1
ATOM 1440 C C . ASN B 1 72 ? 43.405 -11.542 10.952 1.00 38.72 72 ASN B C 1
ATOM 1441 O O . ASN B 1 72 ? 44.536 -11.770 11.367 1.00 38.20 72 ASN B O 1
ATOM 1446 N N . GLU B 1 73 ? 42.580 -12.506 10.532 1.00 39.36 73 GLU B N 1
ATOM 1447 C CA . GLU B 1 73 ? 42.983 -13.925 10.489 1.00 40.16 73 GLU B CA 1
ATOM 1448 C C . GLU B 1 73 ? 44.209 -14.213 9.612 1.00 40.11 73 GLU B C 1
ATOM 1449 O O . GLU B 1 73 ? 45.152 -14.853 10.068 1.00 39.99 73 GLU B O 1
ATOM 1455 N N . GLU B 1 74 ? 44.192 -13.753 8.360 1.00 40.41 74 GLU B N 1
ATOM 1456 C CA . GLU B 1 74 ? 45.276 -14.029 7.408 1.00 40.83 74 GLU B CA 1
ATOM 1457 C C . GLU B 1 74 ? 46.490 -13.149 7.649 1.00 40.03 74 GLU B C 1
ATOM 1458 O O . GLU B 1 74 ? 47.626 -13.573 7.418 1.00 40.07 74 GLU B O 1
ATOM 1464 N N . LEU B 1 75 ? 46.264 -11.918 8.099 1.00 39.15 75 LEU B N 1
ATOM 1465 C CA . LEU B 1 75 ? 47.352 -10.940 8.120 1.00 38.64 75 LEU B CA 1
ATOM 1466 C C . LEU B 1 75 ? 47.726 -10.388 9.499 1.00 37.95 75 LEU B C 1
ATOM 1467 O O . LEU B 1 75 ? 48.766 -9.768 9.636 1.00 37.67 75 LEU B O 1
ATOM 1472 N N . GLY B 1 76 ? 46.867 -10.582 10.494 1.00 38.06 76 GLY B N 1
ATOM 1473 C CA . GLY B 1 76 ? 47.098 -10.015 11.829 1.00 38.37 76 GLY B CA 1
ATOM 1474 C C . GLY B 1 76 ? 46.927 -8.504 11.939 1.00 39.01 76 GLY B C 1
ATOM 1475 O O . GLY B 1 76 ? 47.469 -7.883 12.849 1.00 39.58 76 GLY B O 1
ATOM 1476 N N . ILE B 1 77 ? 46.168 -7.901 11.026 1.00 39.08 77 ILE B N 1
ATOM 1477 C CA . ILE B 1 77 ? 45.941 -6.456 11.074 1.00 39.08 77 ILE B CA 1
ATOM 1478 C C . ILE B 1 77 ? 44.512 -6.114 11.495 1.00 39.34 77 ILE B C 1
ATOM 1479 O O . ILE B 1 77 ? 43.606 -6.936 11.356 1.00 40.09 77 ILE B O 1
ATOM 1484 N N . GLU B 1 78 ? 44.316 -4.900 12.000 1.00 39.22 78 GLU B N 1
ATOM 1485 C CA . GLU B 1 78 ? 42.975 -4.366 12.230 1.00 39.44 78 GLU B CA 1
ATOM 1486 C C . GLU B 1 78 ? 42.673 -3.325 11.151 1.00 39.08 78 GLU B C 1
ATOM 1487 O O . GLU B 1 78 ? 43.087 -2.174 11.249 1.00 38.43 78 GLU B O 1
ATOM 1493 N N . ALA B 1 79 ? 41.968 -3.757 10.108 1.00 38.81 79 ALA B N 1
ATOM 1494 C CA . ALA B 1 79 ? 41.752 -2.945 8.920 1.00 38.93 79 ALA B CA 1
ATOM 1495 C C . ALA B 1 79 ? 40.474 -2.112 8.982 1.00 39.36 79 ALA B C 1
ATOM 1496 O O . ALA B 1 79 ? 39.435 -2.599 9.424 1.00 39.18 79 ALA B O 1
ATOM 1498 N N . GLU B 1 80 ? 40.548 -0.856 8.545 1.00 39.45 80 GLU B N 1
ATOM 1499 C CA . GLU B 1 80 ? 39.325 -0.124 8.254 1.00 40.96 80 GLU B CA 1
ATOM 1500 C C . GLU B 1 80 ? 38.955 -0.457 6.809 1.00 40.67 80 GLU B C 1
ATOM 1501 O O . GLU B 1 80 ? 39.713 -0.175 5.867 1.00 40.61 80 GLU B O 1
ATOM 1507 N N . VAL B 1 81 ? 37.795 -1.075 6.641 1.00 41.36 81 VAL B N 1
ATOM 1508 C CA . VAL B 1 81 ? 37.328 -1.448 5.319 1.00 41.02 81 VAL B CA 1
ATOM 1509 C C . VAL B 1 81 ? 36.788 -0.190 4.650 1.00 41.26 81 VAL B C 1
ATOM 1510 O O . VAL B 1 81 ? 35.882 0.475 5.179 1.00 40.46 81 VAL B O 1
ATOM 1514 N N . GLY B 1 82 ? 37.377 0.137 3.500 1.00 40.15 82 GLY B N 1
ATOM 1515 C CA . GLY B 1 82 ? 37.028 1.331 2.750 1.00 40.23 82 GLY B CA 1
ATOM 1516 C C . GLY B 1 82 ? 35.964 1.090 1.703 1.00 40.52 82 GLY B C 1
ATOM 1517 O O . GLY B 1 82 ? 35.090 0.224 1.865 1.00 40.26 82 GLY B O 1
ATOM 1518 N N . GLU B 1 83 ? 36.061 1.854 0.619 1.00 40.30 83 GLU B N 1
ATOM 1519 C CA . GLU B 1 83 ? 35.037 1.913 -0.418 1.00 40.57 83 GLU B CA 1
ATOM 1520 C C . GLU B 1 83 ? 34.896 0.563 -1.107 1.00 39.04 83 GLU B C 1
ATOM 1521 O O . GLU B 1 83 ? 35.894 -0.078 -1.424 1.00 38.30 83 GLU B O 1
ATOM 1527 N N . LEU B 1 84 ? 33.652 0.137 -1.342 1.00 37.80 84 LEU B N 1
ATOM 1528 C CA . LEU B 1 84 ? 33.400 -0.999 -2.223 1.00 36.81 84 LEU B CA 1
ATOM 1529 C C . LEU B 1 84 ? 33.741 -0.594 -3.650 1.00 36.90 84 LEU B C 1
ATOM 1530 O O . LEU B 1 84 ? 33.197 0.375 -4.177 1.00 36.74 84 LEU B O 1
ATOM 1535 N N . LYS B 1 85 ? 34.643 -1.329 -4.281 1.00 36.47 85 LYS B N 1
ATOM 1536 C CA . LYS B 1 85 ? 35.157 -0.870 -5.568 1.00 36.84 85 LYS B CA 1
ATOM 1537 C C . LYS B 1 85 ? 34.571 -1.625 -6.746 1.00 36.52 85 LYS B C 1
ATOM 1538 O O . LYS B 1 85 ? 34.356 -1.042 -7.801 1.00 37.24 85 LYS B O 1
ATOM 1544 N N . LEU B 1 86 ? 34.302 -2.917 -6.564 1.00 36.40 86 LEU B N 1
ATOM 1545 C CA . LEU B 1 86 ? 34.058 -3.818 -7.703 1.00 36.82 86 LEU B CA 1
ATOM 1546 C C . LEU B 1 86 ? 33.361 -5.070 -7.222 1.00 36.02 86 LEU B C 1
ATOM 1547 O O . LEU B 1 86 ? 33.624 -5.533 -6.120 1.00 34.33 86 LEU B O 1
ATOM 1552 N N . ALA B 1 87 ? 32.511 -5.638 -8.063 1.00 35.77 87 ALA B N 1
ATOM 1553 C CA . ALA B 1 87 ? 31.943 -6.954 -7.789 1.00 36.75 87 ALA B CA 1
ATOM 1554 C C . ALA B 1 87 ? 31.966 -7.745 -9.073 1.00 37.54 87 ALA B C 1
ATOM 1555 O O . ALA B 1 87 ? 31.562 -7.229 -10.101 1.00 37.35 87 ALA B O 1
ATOM 1557 N N . CYS B 1 88 ? 32.447 -8.987 -9.014 1.00 37.20 88 CYS B N 1
ATOM 1558 C CA . CYS B 1 88 ? 32.466 -9.838 -10.192 1.00 37.99 88 CYS B CA 1
ATOM 1559 C C . CYS B 1 88 ? 31.986 -11.246 -9.890 1.00 37.49 88 CYS B C 1
ATOM 1560 O O . CYS B 1 88 ? 32.138 -11.743 -8.774 1.00 37.07 88 CYS B O 1
ATOM 1563 N N . THR B 1 89 ? 31.398 -11.886 -10.889 1.00 36.64 89 THR B N 1
ATOM 1564 C CA . THR B 1 89 ? 30.994 -13.281 -10.745 1.00 36.32 89 THR B CA 1
ATOM 1565 C C . THR B 1 89 ? 31.885 -14.146 -11.634 1.00 36.68 89 THR B C 1
ATOM 1566 O O . THR B 1 89 ? 32.298 -13.710 -12.706 1.00 36.72 89 THR B O 1
ATOM 1570 N N . HIS B 1 90 ? 32.173 -15.362 -11.178 1.00 36.58 90 HIS B N 1
ATOM 1571 C CA . HIS B 1 90 ? 32.927 -16.342 -11.955 1.00 37.73 90 HIS B CA 1
ATOM 1572 C C . HIS B 1 90 ? 32.328 -17.721 -11.655 1.00 37.76 90 HIS B C 1
ATOM 1573 O O . HIS B 1 90 ? 31.717 -17.910 -10.615 1.00 37.07 90 HIS B O 1
ATOM 1580 N N . SER B 1 91 ? 32.479 -18.672 -12.567 1.00 38.75 91 SER B N 1
ATOM 1581 C CA . SER B 1 91 ? 31.930 -20.016 -12.344 1.00 40.05 91 SER B CA 1
ATOM 1582 C C . SER B 1 91 ? 33.013 -21.072 -12.135 1.00 40.82 91 SER B C 1
ATOM 1583 O O . SER B 1 91 ? 34.072 -21.018 -12.771 1.00 40.99 91 SER B O 1
ATOM 1586 N N . TYR B 1 92 ? 32.742 -22.015 -11.232 1.00 41.50 92 TYR B N 1
ATOM 1587 C CA . TYR B 1 92 ? 33.492 -23.274 -11.164 1.00 42.15 92 TYR B CA 1
ATOM 1588 C C . TYR B 1 92 ? 32.566 -24.463 -11.396 1.00 42.19 92 TYR B C 1
ATOM 1589 O O . TYR B 1 92 ? 32.564 -25.423 -10.623 1.00 42.65 92 TYR B O 1
ATOM 1598 N N . GLY B 1 93 ? 31.776 -24.386 -12.467 1.00 42.29 93 GLY B N 1
ATOM 1599 C CA . GLY B 1 93 ? 30.912 -25.487 -12.899 1.00 42.08 93 GLY B CA 1
ATOM 1600 C C . GLY B 1 93 ? 29.669 -25.690 -12.053 1.00 42.04 93 GLY B C 1
ATOM 1601 O O . GLY B 1 93 ? 28.586 -25.218 -12.406 1.00 42.16 93 GLY B O 1
ATOM 1602 N N . ASP B 1 94 ? 29.830 -26.409 -10.941 1.00 41.91 94 ASP B N 1
ATOM 1603 C CA . ASP B 1 94 ? 28.746 -26.658 -9.986 1.00 41.75 94 ASP B CA 1
ATOM 1604 C C . ASP B 1 94 ? 28.496 -25.436 -9.092 1.00 41.46 94 ASP B C 1
ATOM 1605 O O . ASP B 1 94 ? 27.440 -25.320 -8.467 1.00 41.73 94 ASP B O 1
ATOM 1610 N N . VAL B 1 95 ? 29.462 -24.524 -9.040 1.00 40.93 95 VAL B N 1
ATOM 1611 C CA . VAL B 1 95 ? 29.450 -23.467 -8.032 1.00 40.29 95 VAL B CA 1
ATOM 1612 C C . VAL B 1 95 ? 29.696 -22.081 -8.625 1.00 40.02 95 VAL B C 1
ATOM 1613 O O . VAL B 1 95 ? 30.601 -21.896 -9.443 1.00 39.56 95 VAL B O 1
ATOM 1617 N N . GLY B 1 96 ? 28.876 -21.116 -8.206 1.00 39.79 96 GLY B N 1
ATOM 1618 C CA . GLY B 1 96 ? 29.106 -19.717 -8.543 1.00 39.29 96 GLY B CA 1
ATOM 1619 C C . GLY B 1 96 ? 29.903 -19.013 -7.457 1.00 39.20 96 GLY B C 1
ATOM 1620 O O . GLY B 1 96 ? 29.675 -19.231 -6.268 1.00 39.29 96 GLY B O 1
ATOM 1621 N N . ILE B 1 97 ? 30.842 -18.173 -7.878 1.00 38.77 97 ILE B N 1
ATOM 1622 C CA . ILE B 1 97 ? 31.599 -17.323 -6.977 1.00 38.65 97 ILE B CA 1
ATOM 1623 C C . ILE B 1 97 ? 31.280 -15.857 -7.252 1.00 38.61 97 ILE B C 1
ATOM 1624 O O . ILE B 1 97 ? 31.299 -15.415 -8.405 1.00 39.09 97 ILE B O 1
ATOM 1629 N N . LEU B 1 98 ? 30.968 -15.117 -6.195 1.00 38.57 98 LEU B N 1
ATOM 1630 C CA . LEU B 1 98 ? 30.774 -13.681 -6.325 1.00 38.09 98 LEU B CA 1
ATOM 1631 C C . LEU B 1 98 ? 31.794 -12.991 -5.439 1.00 37.26 98 LEU B C 1
ATOM 1632 O O . LEU B 1 98 ? 31.779 -13.147 -4.224 1.00 37.75 98 LEU B O 1
ATOM 1637 N N . ILE B 1 99 ? 32.695 -12.247 -6.066 1.00 36.56 99 ILE B N 1
ATOM 1638 C CA . ILE B 1 99 ? 33.760 -11.560 -5.357 1.00 35.53 99 ILE B CA 1
ATOM 1639 C C . ILE B 1 99 ? 33.438 -10.083 -5.197 1.00 35.16 99 ILE B C 1
ATOM 1640 O O . ILE B 1 99 ? 33.131 -9.423 -6.172 1.00 34.40 99 ILE B O 1
ATOM 1645 N N . LEU B 1 100 ? 33.528 -9.585 -3.969 1.00 34.81 100 LEU B N 1
ATOM 1646 C CA . LEU B 1 100 ? 33.428 -8.158 -3.685 1.00 35.35 100 LEU B CA 1
ATOM 1647 C C . LEU B 1 100 ? 34.795 -7.644 -3.306 1.00 35.68 100 LEU B C 1
ATOM 1648 O O . LEU B 1 100 ? 35.415 -8.139 -2.353 1.00 35.65 100 LEU B O 1
ATOM 1653 N N . PHE B 1 101 ? 35.253 -6.627 -4.023 1.00 35.85 101 PHE B N 1
ATOM 1654 C CA . PHE B 1 101 ? 36.568 -6.004 -3.753 1.00 36.34 101 PHE B CA 1
ATOM 1655 C C . PHE B 1 101 ? 36.438 -4.671 -3.026 1.00 35.48 101 PHE B C 1
ATOM 1656 O O . PHE B 1 101 ? 35.836 -3.761 -3.564 1.00 35.86 101 PHE B O 1
ATOM 1664 N N . TYR B 1 102 ? 36.993 -4.564 -1.818 1.00 35.55 102 TYR B N 1
ATOM 1665 C CA . TYR B 1 102 ? 36.978 -3.323 -1.031 1.00 36.30 102 TYR B CA 1
ATOM 1666 C C . TYR B 1 102 ? 38.376 -2.748 -0.953 1.00 36.79 102 TYR B C 1
ATOM 1667 O O . TYR B 1 102 ? 39.343 -3.497 -0.810 1.00 37.09 102 TYR B O 1
ATOM 1676 N N . GLU B 1 103 ? 38.480 -1.432 -1.089 1.00 38.24 103 GLU B N 1
ATOM 1677 C CA . GLU B 1 103 ? 39.744 -0.734 -0.910 1.00 39.09 103 GLU B CA 1
ATOM 1678 C C . GLU B 1 103 ? 40.064 -0.650 0.572 1.00 39.42 103 GLU B C 1
ATOM 1679 O O . GLU B 1 103 ? 39.168 -0.416 1.391 1.00 39.18 103 GLU B O 1
ATOM 1685 N N . ILE B 1 104 ? 41.334 -0.859 0.917 1.00 39.46 104 ILE B N 1
ATOM 1686 C CA . ILE B 1 104 ? 41.815 -0.699 2.294 1.00 39.41 104 ILE B CA 1
ATOM 1687 C C . ILE B 1 104 ? 42.981 0.293 2.322 1.00 39.68 104 ILE B C 1
ATOM 1688 O O . ILE B 1 104 ? 44.053 0.018 1.766 1.00 39.86 104 ILE B O 1
ATOM 1693 N N . LEU B 1 105 ? 42.778 1.446 2.960 1.00 39.30 105 LEU B N 1
ATOM 1694 C CA . LEU B 1 105 ? 43.829 2.467 3.021 1.00 39.30 105 LEU B CA 1
ATOM 1695 C C . LEU B 1 105 ? 44.446 2.610 4.402 1.00 39.54 105 LEU B C 1
ATOM 1696 O O . LEU B 1 105 ? 45.589 3.078 4.541 1.00 40.23 105 LEU B O 1
ATOM 1701 N N . TYR B 1 106 ? 43.683 2.219 5.417 1.00 39.76 106 TYR B N 1
ATOM 1702 C CA . TYR B 1 106 ? 44.098 2.401 6.809 1.00 39.31 106 TYR B CA 1
ATOM 1703 C C . TYR B 1 106 ? 43.964 1.116 7.596 1.00 38.44 106 TYR B C 1
ATOM 1704 O O . TYR B 1 106 ? 42.943 0.446 7.540 1.00 37.51 106 TYR B O 1
ATOM 1713 N N . TRP B 1 107 ? 45.010 0.783 8.340 1.00 38.38 107 TRP B N 1
ATOM 1714 C CA . TRP B 1 107 ? 44.994 -0.374 9.224 1.00 38.15 107 TRP B CA 1
ATOM 1715 C C . TRP B 1 107 ? 46.003 -0.226 10.348 1.00 38.11 107 TRP B C 1
ATOM 1716 O O . TRP B 1 107 ? 47.027 0.453 10.212 1.00 37.79 107 TRP B O 1
ATOM 1727 N N . LYS B 1 108 ? 45.711 -0.890 11.452 1.00 38.33 108 LYS B N 1
ATOM 1728 C CA . LYS B 1 108 ? 46.653 -0.962 12.560 1.00 38.33 108 LYS B CA 1
ATOM 1729 C C . LYS B 1 108 ? 47.339 -2.321 12.505 1.00 38.69 108 LYS B C 1
ATOM 1730 O O . LYS B 1 108 ? 46.699 -3.335 12.206 1.00 38.69 108 LYS B O 1
ATOM 1736 N N . GLY B 1 109 ? 48.650 -2.317 12.732 1.00 38.52 109 GLY B N 1
ATOM 1737 C CA . GLY B 1 109 ? 49.469 -3.526 12.691 1.00 38.94 109 GLY B CA 1
ATOM 1738 C C . GLY B 1 109 ? 50.183 -3.670 11.360 1.00 39.09 109 GLY B C 1
ATOM 1739 O O . GLY B 1 109 ? 49.933 -2.914 10.424 1.00 39.11 109 GLY B O 1
ATOM 1740 N N . GLU B 1 110 ? 51.073 -4.649 11.279 1.00 38.98 110 GLU B N 1
ATOM 1741 C CA . GLU B 1 110 ? 51.830 -4.914 10.064 1.00 39.41 110 GLU B CA 1
ATOM 1742 C C . GLU B 1 110 ? 51.404 -6.255 9.471 1.00 38.86 110 GLU B C 1
ATOM 1743 O O . GLU B 1 110 ? 51.258 -7.237 10.216 1.00 38.44 110 GLU B O 1
ATOM 1749 N N . PRO B 1 111 ? 51.185 -6.309 8.137 1.00 38.28 111 PRO B N 1
ATOM 1750 C CA . PRO B 1 111 ? 50.819 -7.585 7.527 1.00 38.17 111 PRO B CA 1
ATOM 1751 C C . PRO B 1 111 ? 51.926 -8.625 7.684 1.00 38.48 111 PRO B C 1
ATOM 1752 O O . PRO B 1 111 ? 53.091 -8.347 7.387 1.00 38.62 111 PRO B O 1
ATOM 1756 N N . ARG B 1 112 ? 51.544 -9.798 8.186 1.00 38.18 112 ARG B N 1
ATOM 1757 C CA . ARG B 1 112 ? 52.452 -10.908 8.424 1.00 37.96 112 ARG B CA 1
ATOM 1758 C C . ARG B 1 112 ? 51.806 -12.153 7.855 1.00 38.53 112 ARG B C 1
ATOM 1759 O O . ARG B 1 112 ? 50.592 -12.342 7.994 1.00 39.06 112 ARG B O 1
ATOM 1767 N N . ALA B 1 113 ? 52.619 -12.996 7.227 1.00 38.99 113 ALA B N 1
ATOM 1768 C CA . ALA B 1 113 ? 52.152 -14.189 6.519 1.00 39.21 113 ALA B CA 1
ATOM 1769 C C . ALA B 1 113 ? 51.708 -15.333 7.434 1.00 39.43 113 ALA B C 1
ATOM 1770 O O . ALA B 1 113 ? 52.387 -16.363 7.541 1.00 39.67 113 ALA B O 1
ATOM 1772 N N . LYS B 1 114 ? 50.560 -15.160 8.085 1.00 39.68 114 LYS B N 1
ATOM 1773 C CA . LYS B 1 114 ? 50.003 -16.195 8.969 1.00 39.89 114 LYS B CA 1
ATOM 1774 C C . LYS B 1 114 ? 49.344 -17.314 8.157 1.00 39.98 114 LYS B C 1
ATOM 1775 O O . LYS B 1 114 ? 49.391 -18.485 8.548 1.00 39.78 114 LYS B O 1
ATOM 1781 N N . HIS B 1 115 ? 48.725 -16.939 7.035 1.00 40.06 115 HIS B N 1
ATOM 1782 C CA . HIS B 1 115 ? 48.064 -17.894 6.138 1.00 40.20 115 HIS B CA 1
ATOM 1783 C C . HIS B 1 115 ? 48.915 -18.217 4.909 1.00 40.18 115 HIS B C 1
ATOM 1784 O O . HIS B 1 115 ? 49.199 -19.383 4.634 1.00 40.32 115 HIS B O 1
ATOM 1791 N N . HIS B 1 116 ? 49.321 -17.182 4.178 1.00 40.04 116 HIS B N 1
ATOM 1792 C CA . HIS B 1 116 ? 50.057 -17.364 2.933 1.00 39.92 116 HIS B CA 1
ATOM 1793 C C . HIS B 1 116 ? 51.510 -17.749 3.196 1.00 39.71 116 HIS B C 1
ATOM 1794 O O . HIS B 1 116 ? 52.073 -17.405 4.229 1.00 39.76 116 HIS B O 1
ATOM 1801 N N . MET B 1 117 ? 52.109 -18.470 2.254 1.00 39.54 117 MET B N 1
ATOM 1802 C CA . MET B 1 117 ? 53.524 -18.845 2.357 1.00 39.29 117 MET B CA 1
ATOM 1803 C C . MET B 1 117 ? 54.435 -17.654 2.060 1.00 38.48 117 MET B C 1
ATOM 1804 O O . MET B 1 117 ? 55.642 -17.705 2.312 1.00 38.06 117 MET B O 1
ATOM 1809 N N . MET B 1 118 ? 53.842 -16.593 1.513 1.00 37.52 118 MET B N 1
ATOM 1810 C CA . MET B 1 118 ? 54.556 -15.373 1.170 1.00 37.22 118 MET B CA 1
ATOM 1811 C C . MET B 1 118 ? 53.560 -14.238 0.913 1.00 36.58 118 MET B C 1
ATOM 1812 O O . MET B 1 118 ? 52.507 -14.451 0.303 1.00 35.76 118 MET B O 1
ATOM 1817 N N . LEU B 1 119 ? 53.897 -13.050 1.414 1.00 35.99 119 LEU B N 1
ATOM 1818 C CA . LEU B 1 119 ? 53.199 -11.813 1.063 1.00 36.53 119 LEU B CA 1
ATOM 1819 C C . LEU B 1 119 ? 54.178 -10.922 0.309 1.00 36.73 119 LEU B C 1
ATOM 1820 O O . LEU B 1 119 ? 55.379 -10.931 0.602 1.00 36.97 119 LEU B O 1
ATOM 1825 N N . GLU B 1 120 ? 53.664 -10.161 -0.650 1.00 36.95 120 GLU B N 1
ATOM 1826 C CA . GLU B 1 120 ? 54.472 -9.284 -1.493 1.00 37.31 120 GLU B CA 1
ATOM 1827 C C . GLU B 1 120 ? 53.749 -7.988 -1.803 1.00 37.13 120 GLU B C 1
ATOM 1828 O O . GLU B 1 120 ? 52.614 -8.017 -2.270 1.00 36.34 120 GLU B O 1
ATOM 1834 N N . TRP B 1 121 ? 54.421 -6.855 -1.595 1.00 36.61 121 TRP B N 1
ATOM 1835 C CA . TRP B 1 121 ? 53.907 -5.571 -2.085 1.00 36.89 121 TRP B CA 1
ATOM 1836 C C . TRP B 1 121 ? 54.375 -5.432 -3.521 1.00 36.80 121 TRP B C 1
ATOM 1837 O O . TRP B 1 121 ? 55.574 -5.511 -3.785 1.00 36.58 121 TRP B O 1
ATOM 1848 N N . ILE B 1 122 ? 53.431 -5.268 -4.451 1.00 36.59 122 ILE B N 1
ATOM 1849 C CA . ILE B 1 122 ? 53.757 -5.103 -5.868 1.00 36.41 122 ILE B CA 1
ATOM 1850 C C . ILE B 1 122 ? 53.109 -3.857 -6.460 1.00 36.69 122 ILE B C 1
ATOM 1851 O O . ILE B 1 122 ? 52.060 -3.411 -5.989 1.00 35.89 122 ILE B O 1
ATOM 1856 N N . HIS B 1 123 ? 53.738 -3.316 -7.499 1.00 37.43 123 HIS B N 1
ATOM 1857 C CA . HIS B 1 123 ? 53.084 -2.331 -8.352 1.00 37.68 123 HIS B CA 1
ATOM 1858 C C . HIS B 1 123 ? 51.947 -3.054 -9.052 1.00 37.38 123 HIS B C 1
ATOM 1859 O O . HIS B 1 123 ? 52.134 -4.177 -9.534 1.00 36.86 123 HIS B O 1
ATOM 1866 N N . PRO B 1 124 ? 50.752 -2.432 -9.112 1.00 37.58 124 PRO B N 1
ATOM 1867 C CA . PRO B 1 124 ? 49.641 -3.067 -9.819 1.00 37.47 124 PRO B CA 1
ATOM 1868 C C . PRO B 1 124 ? 49.973 -3.519 -11.258 1.00 37.71 124 PRO B C 1
ATOM 1869 O O . PRO B 1 124 ? 49.395 -4.495 -11.742 1.00 36.86 124 PRO B O 1
ATOM 1873 N N . GLU B 1 125 ? 50.895 -2.823 -11.920 1.00 38.13 125 GLU B N 1
ATOM 1874 C CA . GLU B 1 125 ? 51.410 -3.227 -13.240 1.00 39.37 125 GLU B CA 1
ATOM 1875 C C . GLU B 1 125 ? 51.910 -4.678 -13.288 1.00 38.72 125 GLU B C 1
ATOM 1876 O O . GLU B 1 125 ? 51.813 -5.356 -14.316 1.00 38.20 125 GLU B O 1
ATOM 1882 N N . GLU B 1 126 ? 52.451 -5.145 -12.170 1.00 38.72 126 GLU B N 1
ATOM 1883 C CA . GLU B 1 126 ? 53.044 -6.479 -12.097 1.00 38.71 126 GLU B CA 1
ATOM 1884 C C . GLU B 1 126 ? 51.998 -7.603 -12.200 1.00 37.99 126 GLU B C 1
ATOM 1885 O O . GLU B 1 126 ? 52.323 -8.714 -12.610 1.00 37.41 126 GLU B O 1
ATOM 1891 N N . LEU B 1 127 ? 50.749 -7.294 -11.828 1.00 36.23 127 LEU B N 1
ATOM 1892 C CA . LEU B 1 127 ? 49.613 -8.212 -11.963 1.00 35.73 127 LEU B CA 1
ATOM 1893 C C . LEU B 1 127 ? 49.496 -8.803 -13.354 1.00 34.13 127 LEU B C 1
ATOM 1894 O O . LEU B 1 127 ? 49.116 -9.966 -13.520 1.00 33.92 127 LEU B O 1
ATOM 1899 N N . LYS B 1 128 ? 49.843 -8.002 -14.355 1.00 33.67 128 LYS B N 1
ATOM 1900 C CA . LYS B 1 128 ? 49.793 -8.426 -15.744 1.00 33.02 128 LYS B CA 1
ATOM 1901 C C . LYS B 1 128 ? 50.720 -9.621 -16.042 1.00 32.41 128 LYS B C 1
ATOM 1902 O O . LYS B 1 128 ? 50.464 -10.392 -16.971 1.00 32.49 128 LYS B O 1
ATOM 1908 N N . HIS B 1 129 ? 51.797 -9.744 -15.267 1.00 30.81 129 HIS B N 1
ATOM 1909 C CA . HIS B 1 129 ? 52.751 -10.848 -15.423 1.00 30.18 129 HIS B CA 1
ATOM 1910 C C . HIS B 1 129 ? 53.055 -11.624 -14.119 1.00 30.22 129 HIS B C 1
ATOM 1911 O O . HIS B 1 129 ? 54.181 -12.070 -13.880 1.00 29.26 129 HIS B O 1
ATOM 1918 N N . ARG B 1 130 ? 52.024 -11.807 -13.301 1.00 31.36 130 ARG B N 1
ATOM 1919 C CA . ARG B 1 130 ? 52.098 -12.669 -12.115 1.00 32.81 130 ARG B CA 1
ATOM 1920 C C . ARG B 1 130 ? 51.014 -13.709 -12.210 1.00 33.64 130 ARG B C 1
ATOM 1921 O O . ARG B 1 130 ? 49.932 -13.424 -12.716 1.00 33.78 130 ARG B O 1
ATOM 1929 N N . ASN B 1 131 ? 51.303 -14.918 -11.739 1.00 34.42 131 ASN B N 1
ATOM 1930 C CA . ASN B 1 131 ? 50.309 -15.981 -11.748 1.00 35.93 131 ASN B CA 1
ATOM 1931 C C . ASN B 1 131 ? 49.217 -15.667 -10.737 1.00 37.35 131 ASN B C 1
ATOM 1932 O O . ASN B 1 131 ? 49.376 -15.871 -9.527 1.00 37.86 131 ASN B O 1
ATOM 1937 N N . ILE B 1 132 ? 48.120 -15.126 -11.240 1.00 38.35 132 ILE B N 1
ATOM 1938 C CA . ILE B 1 132 ? 46.980 -14.817 -10.403 1.00 39.52 132 ILE B CA 1
ATOM 1939 C C . ILE B 1 132 ? 45.864 -15.767 -10.837 1.00 40.87 132 ILE B C 1
ATOM 1940 O O . ILE B 1 132 ? 45.923 -16.319 -11.946 1.00 40.41 132 ILE B O 1
ATOM 1945 N N . PRO B 1 133 ? 44.869 -15.994 -9.963 1.00 42.14 133 PRO B N 1
ATOM 1946 C CA . PRO B 1 133 ? 43.762 -16.876 -10.307 1.00 43.28 133 PRO B CA 1
ATOM 1947 C C . PRO B 1 133 ? 43.084 -16.492 -11.624 1.00 44.41 133 PRO B C 1
ATOM 1948 O O . PRO B 1 133 ? 42.910 -15.305 -11.915 1.00 43.93 133 PRO B O 1
ATOM 1952 N N . GLU B 1 134 ? 42.718 -17.501 -12.409 1.00 45.44 134 GLU B N 1
ATOM 1953 C CA . GLU B 1 134 ? 42.019 -17.284 -13.677 1.00 46.96 134 GLU B CA 1
ATOM 1954 C C . GLU B 1 134 ? 40.941 -16.201 -13.594 1.00 46.63 134 GLU B C 1
ATOM 1955 O O . GLU B 1 134 ? 40.836 -15.356 -14.487 1.00 46.52 134 GLU B O 1
ATOM 1961 N N . ALA B 1 135 ? 40.163 -16.225 -12.510 1.00 46.74 135 ALA B N 1
ATOM 1962 C CA . ALA B 1 135 ? 39.037 -15.319 -12.322 1.00 46.83 135 ALA B CA 1
ATOM 1963 C C . ALA B 1 135 ? 39.467 -13.868 -12.246 1.00 46.97 135 ALA B C 1
ATOM 1964 O O . ALA B 1 135 ? 38.729 -12.979 -12.675 1.00 47.12 135 ALA B O 1
ATOM 1966 N N . ASN B 1 136 ? 40.637 -13.630 -11.653 1.00 46.14 136 ASN B N 1
ATOM 1967 C CA . ASN B 1 136 ? 41.153 -12.278 -11.474 1.00 45.30 136 ASN B CA 1
ATOM 1968 C C . ASN B 1 136 ? 41.738 -11.754 -12.789 1.00 44.42 136 ASN B C 1
ATOM 1969 O O . ASN B 1 136 ? 41.568 -10.589 -13.127 1.00 43.96 136 ASN B O 1
ATOM 1974 N N . ARG B 1 137 ? 42.424 -12.636 -13.511 1.00 43.61 137 ARG B N 1
ATOM 1975 C CA . ARG B 1 137 ? 42.978 -12.339 -14.830 1.00 43.46 137 ARG B CA 1
ATOM 1976 C C . ARG B 1 137 ? 41.885 -11.858 -15.798 1.00 43.12 137 ARG B C 1
ATOM 1977 O O . ARG B 1 137 ? 42.058 -10.845 -16.471 1.00 42.38 137 ARG B O 1
ATOM 1985 N N . LYS B 1 138 ? 40.764 -12.583 -15.832 1.00 42.53 138 LYS B N 1
ATOM 1986 C CA . LYS B 1 138 ? 39.597 -12.269 -16.665 1.00 43.33 138 LYS B CA 1
ATOM 1987 C C . LYS B 1 138 ? 39.121 -10.810 -16.553 1.00 42.56 138 LYS B C 1
ATOM 1988 O O . LYS B 1 138 ? 38.614 -10.226 -17.523 1.00 42.32 138 LYS B O 1
ATOM 1994 N N . ILE B 1 139 ? 39.279 -10.243 -15.360 1.00 41.70 139 ILE B N 1
ATOM 1995 C CA . ILE B 1 139 ? 38.720 -8.938 -15.017 1.00 41.05 139 ILE B CA 1
ATOM 1996 C C . ILE B 1 139 ? 39.784 -7.905 -14.645 1.00 40.29 139 ILE B C 1
ATOM 1997 O O . ILE B 1 139 ? 39.499 -6.922 -13.946 1.00 39.61 139 ILE B O 1
ATOM 2002 N N . LEU B 1 140 ? 41.013 -8.120 -15.107 1.00 40.16 140 LEU B N 1
ATOM 2003 C CA . LEU B 1 140 ? 42.123 -7.283 -14.683 1.00 39.90 140 LEU B CA 1
ATOM 2004 C C . LEU B 1 140 ? 41.921 -5.835 -15.084 1.00 38.96 140 LEU B C 1
ATOM 2005 O O . LEU B 1 140 ? 42.292 -4.936 -14.341 1.00 38.44 140 LEU B O 1
ATOM 2010 N N . HIS B 1 141 ? 41.308 -5.618 -16.240 1.00 38.32 141 HIS B N 1
ATOM 2011 C CA . HIS B 1 141 ? 40.962 -4.274 -16.690 1.00 38.84 141 HIS B CA 1
ATOM 2012 C C . HIS B 1 141 ? 39.997 -3.587 -15.725 1.00 37.90 141 HIS B C 1
ATOM 2013 O O . HIS B 1 141 ? 40.110 -2.389 -15.486 1.00 37.35 141 HIS B O 1
ATOM 2020 N N . LYS B 1 142 ? 39.065 -4.353 -15.160 1.00 37.62 142 LYS B N 1
ATOM 2021 C CA . LYS B 1 142 ? 38.097 -3.793 -14.223 1.00 37.51 142 LYS B CA 1
ATOM 2022 C C . LYS B 1 142 ? 38.802 -3.464 -12.923 1.00 37.28 142 LYS B C 1
ATOM 2023 O O . LYS B 1 142 ? 38.460 -2.486 -12.257 1.00 37.41 142 LYS B O 1
ATOM 2029 N N . ILE B 1 143 ? 39.789 -4.280 -12.568 1.00 36.51 143 ILE B N 1
ATOM 2030 C CA . ILE B 1 143 ? 40.594 -4.038 -11.362 1.00 37.22 143 ILE B CA 1
ATOM 2031 C C . ILE B 1 143 ? 41.370 -2.727 -11.480 1.00 37.51 143 ILE B C 1
ATOM 2032 O O . ILE B 1 143 ? 41.388 -1.932 -10.533 1.00 37.30 143 ILE B O 1
ATOM 2037 N N . TYR B 1 144 ? 42.013 -2.495 -12.622 1.00 36.99 144 TYR B N 1
ATOM 2038 C CA . TYR B 1 144 ? 42.728 -1.231 -12.840 1.00 38.02 144 TYR B CA 1
ATOM 2039 C C . TYR B 1 144 ? 41.806 -0.020 -12.779 1.00 38.16 144 TYR B C 1
ATOM 2040 O O . TYR B 1 144 ? 42.126 0.966 -12.111 1.00 37.82 144 TYR B O 1
ATOM 2049 N N . LYS B 1 145 ? 40.659 -0.099 -13.458 1.00 38.29 145 LYS B N 1
ATOM 2050 C CA . LYS B 1 145 ? 39.656 0.954 -13.363 1.00 39.40 145 LYS B CA 1
ATOM 2051 C C . LYS B 1 145 ? 39.294 1.219 -11.886 1.00 39.37 145 LYS B C 1
ATOM 2052 O O . LYS B 1 145 ? 39.259 2.374 -11.458 1.00 40.21 145 LYS B O 1
ATOM 2058 N N . ALA B 1 146 ? 39.060 0.156 -11.123 1.00 39.94 146 ALA B N 1
ATOM 2059 C CA . ALA B 1 146 ? 38.690 0.243 -9.701 1.00 40.41 146 ALA B CA 1
ATOM 2060 C C . ALA B 1 146 ? 39.810 0.797 -8.818 1.00 41.11 146 ALA B C 1
ATOM 2061 O O . ALA B 1 146 ? 39.595 1.115 -7.636 1.00 42.46 146 ALA B O 1
ATOM 2063 N N . LEU B 1 147 ? 41.014 0.883 -9.367 1.00 40.21 147 LEU B N 1
ATOM 2064 C CA . LEU B 1 147 ? 42.136 1.437 -8.625 1.00 39.77 147 LEU B CA 1
ATOM 2065 C C . LEU B 1 147 ? 42.441 2.839 -9.138 1.00 39.69 147 LEU B C 1
ATOM 2066 O O . LEU B 1 147 ? 43.347 3.499 -8.634 1.00 40.14 147 LEU B O 1
ATOM 2071 N N . GLY B 1 148 ? 41.695 3.274 -10.158 1.00 39.52 148 GLY B N 1
ATOM 2072 C CA . GLY B 1 148 ? 41.908 4.573 -10.804 1.00 40.55 148 GLY B CA 1
ATOM 2073 C C . GLY B 1 148 ? 43.111 4.602 -11.725 1.00 41.41 148 GLY B C 1
ATOM 2074 O O . GLY B 1 148 ? 43.675 5.663 -11.988 1.00 41.04 148 GLY B O 1
ATOM 2075 N N . LEU B 1 149 ? 43.514 3.432 -12.215 1.00 42.72 149 LEU B N 1
ATOM 2076 C CA . LEU B 1 149 ? 44.704 3.307 -13.038 1.00 44.72 149 LEU B CA 1
ATOM 2077 C C . LEU B 1 149 ? 44.299 3.037 -14.485 1.00 46.58 149 LEU B C 1
ATOM 2078 O O . LEU B 1 149 ? 43.242 2.466 -14.737 1.00 46.78 149 LEU B O 1
ATOM 2083 N N . GLU B 1 150 ? 45.123 3.460 -15.435 1.00 49.47 150 GLU B N 1
ATOM 2084 C CA . GLU B 1 150 ? 44.822 3.175 -16.836 1.00 52.33 150 GLU B CA 1
ATOM 2085 C C . GLU B 1 150 ? 45.387 1.809 -17.192 1.00 53.61 150 GLU B C 1
ATOM 2086 O O . GLU B 1 150 ? 46.518 1.488 -16.818 1.00 54.31 150 GLU B O 1
ATOM 2092 N N . TRP B 1 151 ? 44.586 1.014 -17.905 1.00 55.06 151 TRP B N 1
ATOM 2093 C CA . TRP B 1 151 ? 44.895 -0.395 -18.185 1.00 56.18 151 TRP B CA 1
ATOM 2094 C C . TRP B 1 151 ? 46.100 -0.557 -19.112 1.00 56.41 151 TRP B C 1
ATOM 2095 O O . TRP B 1 151 ? 47.247 -0.546 -18.659 1.00 56.54 151 TRP B O 1
#

GO terms:
  GO:0042802 identical protein binding (F, IPI)

Foldseek 3Di:
DEWEKEFEWEADPQWTKWFAADPPDPRHGAIDGFITTDDPPDDSQRRRQVRCCQAFVKRWHWADWQDWDWDDDDPYIYIYIYTYTYDIPDGGDGNGGPDMDTGNLVCPQVGRHDPRCNVCSVSVQVSSPHD/DDAEWEKEFEFEDDPQWTKWFQ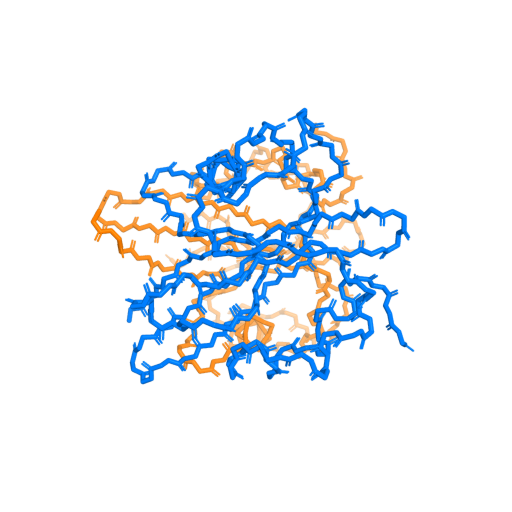ACPATHGFTTTDDPPDDSQRRRQVRCCQQFVKRWDWADFQDWDWDDPDVYIYIYIYTYTHDIGDGGDGPGGPDMDIGRLVCVCPGRHDPRCNVCSCSVCVSVVHHD

Nearest PDB structures (foldseek):
  3ees-assembly1_B  TM=1.008E+00  e=9.734E-29  Bdellovibrio bacteriovorus
  3eeu-assembly1_B  TM=1.006E+00  e=1.416E-26  Bdellovibrio bacteriovorus
  3ef5-assembly1_B  TM=9.926E-01  e=6.408E-25  Bdellovibrio bacteriovorus
  3ffu-assembly1_B  TM=9.902E-01  e=5.328E-25  Bdellovibrio bacteriovorus
  2rrk-assembly1_A  TM=9.246E-01  e=1.051E-13  Escherichia coli K-12

Sequence (259 aa):
HWIPVVAGFLRKDGKILVGQRPENNSLAGQWEFPGGKIENGETPEEALARELNEELGIEAEVGELKLACTHSYGDVGILILFYEILYWKGEPRAKHHMMLEWIHPEELKHRNIPEANRKILHKIYKALGLEKGHWIPVVAGFLRKDGKILVGQRPGQWEFPGGKIENGETPEEALARELNEELGIEAEVGELKLACTHSYGDVGILILFYEILYWKGEPRAKHHMMLEWIHPEELKHRNIPEANRKILHKIYKALGLEW

Secondary structure (DSSP, 8-state):
-EEEEEEEEEEETTEEEEEEPPTTSTTTT-EE-SEEEPPTT--HHHHHHHHHHHHHS-EEE---EEEEEEEEETTEEEEEEEEEE-EEES----SSSSEEEEE-GGGGGGS---HHHHTTHHHHHHHTT--/---EEEEEEEEEEETTEEEEEE----EE-SEEEPPTTS-HHHHHHHHHHHHH--EEEP--EEEEEEEE-SS-EEEEEEEEE-EEES----SSSSEEEEE-GGGGGGS---HHHHTTHHHHHHHTT---

Organism: Bdellovibrio bacteriovorus (strain ATCC 15356 / DSM 50701 / NCIMB 9529 / HD100) (NCBI:txid264462)